Protein AF-A0A8J4SVT0-F1 (afdb_monomer)

Structure (mmCIF, N/CA/C/O backbone):
data_AF-A0A8J4SVT0-F1
#
_entry.id   AF-A0A8J4SVT0-F1
#
loop_
_atom_site.group_PDB
_atom_site.id
_atom_site.type_symbol
_atom_site.label_atom_id
_atom_site.label_alt_id
_atom_site.label_comp_id
_atom_site.label_asym_id
_atom_site.label_entity_id
_atom_site.label_seq_id
_atom_site.pdbx_PDB_ins_code
_atom_site.Cartn_x
_atom_site.Cartn_y
_atom_site.Cartn_z
_atom_site.occupancy
_atom_site.B_iso_or_equiv
_atom_site.auth_seq_id
_atom_site.auth_comp_id
_atom_site.auth_asym_id
_atom_site.auth_atom_id
_atom_site.pdbx_PDB_model_num
ATOM 1 N N . MET A 1 1 ? 13.385 -14.991 -10.801 1.00 59.22 1 MET A N 1
ATOM 2 C CA . MET A 1 1 ? 12.510 -13.854 -10.427 1.00 59.22 1 MET A CA 1
ATOM 3 C C . MET A 1 1 ? 11.024 -14.217 -10.449 1.00 59.22 1 MET A C 1
ATOM 5 O O . MET A 1 1 ? 10.394 -14.072 -9.413 1.00 59.22 1 MET A O 1
ATOM 9 N N . LEU A 1 2 ? 10.456 -14.753 -11.539 1.00 61.47 2 LEU A N 1
ATOM 10 C CA . LEU A 1 2 ? 9.058 -15.239 -11.518 1.00 61.47 2 LEU A CA 1
ATOM 11 C C . LEU A 1 2 ? 8.852 -16.422 -10.547 1.00 61.47 2 LEU A C 1
ATOM 13 O O . LEU A 1 2 ? 7.887 -16.449 -9.795 1.00 61.47 2 LEU A O 1
ATOM 17 N N . GLU A 1 3 ? 9.805 -17.357 -10.467 1.00 57.09 3 GLU A N 1
ATOM 18 C CA . GLU A 1 3 ? 9.735 -18.481 -9.509 1.00 57.09 3 GLU A CA 1
ATOM 19 C C . GLU A 1 3 ? 9.802 -18.037 -8.041 1.00 57.09 3 GLU A C 1
ATOM 21 O O . GLU A 1 3 ? 9.147 -18.618 -7.182 1.00 57.09 3 GLU A O 1
ATOM 26 N N . SER A 1 4 ? 10.548 -16.969 -7.741 1.00 60.03 4 SER A N 1
ATOM 27 C CA . SER A 1 4 ? 10.646 -16.449 -6.373 1.00 60.03 4 SER A CA 1
ATOM 28 C C . SER A 1 4 ? 9.361 -15.775 -5.896 1.00 60.03 4 SER A C 1
ATOM 30 O O . SER A 1 4 ? 9.144 -15.703 -4.694 1.00 60.03 4 SER A O 1
ATOM 32 N N . ILE A 1 5 ? 8.519 -15.295 -6.816 1.00 59.00 5 ILE A N 1
ATOM 33 C CA . ILE A 1 5 ? 7.208 -14.725 -6.486 1.00 59.00 5 ILE A CA 1
ATOM 34 C C . ILE A 1 5 ? 6.264 -15.830 -6.015 1.00 59.00 5 ILE A C 1
ATOM 36 O O . ILE A 1 5 ? 5.630 -15.684 -4.980 1.00 59.00 5 ILE A O 1
ATOM 40 N N . VAL A 1 6 ? 6.220 -16.957 -6.732 1.00 60.50 6 VAL A N 1
ATOM 41 C CA . VAL A 1 6 ? 5.372 -18.107 -6.373 1.00 60.50 6 VAL A CA 1
ATOM 42 C C . VAL A 1 6 ? 5.806 -18.728 -5.040 1.00 60.50 6 VAL A C 1
ATOM 44 O O . VAL A 1 6 ? 4.965 -19.138 -4.243 1.00 60.50 6 VAL A O 1
ATOM 47 N N . ASN A 1 7 ? 7.114 -18.755 -4.768 1.00 64.56 7 ASN A N 1
ATOM 48 C CA . ASN A 1 7 ? 7.652 -19.276 -3.509 1.00 64.56 7 ASN A CA 1
ATOM 49 C C . ASN A 1 7 ? 7.377 -18.359 -2.304 1.00 64.56 7 ASN A C 1
ATOM 51 O O . ASN A 1 7 ? 7.359 -18.826 -1.166 1.00 64.56 7 ASN A O 1
ATOM 55 N N . ASP A 1 8 ? 7.134 -17.071 -2.540 1.00 79.81 8 ASP A N 1
ATOM 56 C CA . ASP A 1 8 ? 6.692 -16.124 -1.522 1.00 79.81 8 ASP A CA 1
ATOM 57 C C . ASP A 1 8 ? 5.158 -16.051 -1.538 1.00 79.81 8 ASP A C 1
ATOM 59 O O . ASP A 1 8 ? 4.554 -15.227 -2.225 1.00 79.81 8 ASP A O 1
ATOM 63 N N . LYS A 1 9 ? 4.510 -16.930 -0.758 1.00 79.62 9 LYS A N 1
ATOM 64 C CA . LYS A 1 9 ? 3.038 -17.010 -0.672 1.00 79.62 9 LYS A CA 1
ATOM 65 C C . LYS A 1 9 ? 2.385 -15.650 -0.375 1.00 79.62 9 LYS A C 1
ATOM 67 O O . LYS A 1 9 ? 1.269 -15.408 -0.834 1.00 79.62 9 LYS A O 1
ATOM 72 N N . MET A 1 10 ? 3.057 -14.767 0.374 1.00 79.25 10 MET A N 1
ATOM 73 C CA . MET A 1 10 ? 2.535 -13.431 0.685 1.00 79.25 10 MET A CA 1
ATOM 74 C C . MET A 1 10 ? 2.528 -12.553 -0.561 1.00 79.25 10 MET A C 1
ATOM 76 O O . MET A 1 10 ? 1.508 -11.941 -0.887 1.00 79.25 10 MET A O 1
ATOM 80 N N . ARG A 1 11 ? 3.655 -12.517 -1.277 1.00 79.94 11 ARG A N 1
ATOM 81 C CA . ARG A 1 11 ? 3.787 -11.754 -2.517 1.00 79.94 11 ARG A CA 1
ATOM 82 C C . ARG A 1 11 ? 2.861 -12.284 -3.608 1.00 79.94 11 ARG A C 1
ATOM 84 O O . ARG A 1 11 ? 2.162 -11.495 -4.235 1.00 79.94 11 ARG A O 1
ATOM 91 N N . TYR A 1 12 ? 2.775 -13.602 -3.762 1.00 84.00 12 TYR A N 1
ATOM 92 C CA . TYR A 1 12 ? 1.835 -14.233 -4.682 1.00 84.00 12 TYR A CA 1
ATOM 93 C C . TYR A 1 12 ? 0.379 -13.849 -4.376 1.00 84.00 12 TYR A C 1
ATOM 95 O O . TYR A 1 12 ? -0.366 -13.469 -5.276 1.00 84.00 12 TYR A O 1
ATOM 103 N N . ALA A 1 13 ? -0.036 -13.896 -3.103 1.00 85.19 13 ALA A N 1
ATOM 104 C CA . ALA A 1 13 ? -1.393 -13.509 -2.719 1.00 85.19 13 ALA A CA 1
ATOM 105 C C . ALA A 1 13 ? -1.692 -12.032 -3.014 1.00 85.19 13 ALA A C 1
ATOM 107 O O . ALA A 1 13 ? -2.790 -11.703 -3.461 1.00 85.19 13 ALA A O 1
ATOM 108 N N . ALA A 1 14 ? -0.719 -11.149 -2.783 1.00 84.06 14 ALA A N 1
ATOM 109 C CA . ALA A 1 14 ? -0.839 -9.733 -3.103 1.00 84.06 14 ALA A CA 1
ATOM 110 C C . ALA A 1 14 ? -1.035 -9.498 -4.606 1.00 84.06 14 ALA A C 1
ATOM 112 O O . ALA A 1 14 ? -1.956 -8.784 -4.996 1.00 84.06 14 ALA A O 1
ATOM 113 N N . GLU A 1 15 ? -0.202 -10.122 -5.439 1.00 85.69 15 GLU A N 1
ATOM 114 C CA . GLU A 1 15 ? -0.259 -9.985 -6.897 1.00 85.69 15 GLU A CA 1
ATOM 115 C C . GLU A 1 15 ? -1.575 -10.543 -7.457 1.00 85.69 15 GLU A C 1
ATOM 117 O O . GLU A 1 15 ? -2.294 -9.830 -8.157 1.00 85.69 15 GLU A O 1
ATOM 122 N N . ARG A 1 16 ? -1.990 -11.743 -7.029 1.00 87.94 16 ARG A N 1
ATOM 123 C CA . ARG A 1 16 ? -3.288 -12.326 -7.413 1.00 87.94 16 ARG A CA 1
ATOM 124 C C . ARG A 1 16 ? -4.476 -11.470 -6.974 1.00 87.94 16 ARG A C 1
ATOM 126 O O . ARG A 1 16 ? -5.462 -11.374 -7.698 1.00 87.94 16 ARG A O 1
ATOM 133 N N . SER A 1 17 ? -4.388 -10.813 -5.816 1.00 89.56 17 SER A N 1
ATOM 134 C CA . SER A 1 17 ? -5.427 -9.879 -5.375 1.00 89.56 17 SER A CA 1
ATOM 135 C C . SER A 1 17 ? -5.559 -8.675 -6.311 1.00 89.56 17 SER A C 1
ATOM 137 O O . SER A 1 17 ? -6.681 -8.238 -6.559 1.00 89.56 17 SER A O 1
ATOM 139 N N . ILE A 1 18 ? -4.444 -8.131 -6.811 1.00 89.31 18 ILE A N 1
ATOM 140 C CA . ILE A 1 18 ? -4.452 -7.031 -7.788 1.00 89.31 18 ILE A CA 1
ATOM 141 C C . ILE A 1 18 ? -4.980 -7.512 -9.140 1.00 89.31 18 ILE A C 1
ATOM 143 O O . ILE A 1 18 ? -5.798 -6.823 -9.745 1.00 89.31 18 ILE A O 1
ATOM 147 N N . GLU A 1 19 ? -4.570 -8.698 -9.590 1.00 88.69 19 GLU A N 1
ATOM 148 C CA . GLU A 1 19 ? -5.049 -9.300 -10.838 1.00 88.69 19 GLU A CA 1
ATOM 149 C C . GLU A 1 19 ? -6.573 -9.462 -10.856 1.00 88.69 19 GLU A C 1
ATOM 151 O O . GLU A 1 19 ? -7.223 -9.069 -11.825 1.00 88.69 19 GLU A O 1
ATOM 156 N N . GLU A 1 20 ? -7.155 -9.989 -9.775 1.00 90.06 20 GLU A N 1
ATOM 157 C CA . GLU A 1 20 ? -8.607 -10.171 -9.660 1.00 90.06 20 GLU A CA 1
ATOM 158 C C . GLU A 1 20 ? -9.357 -8.835 -9.576 1.00 90.06 20 GLU A C 1
ATOM 160 O O . GLU A 1 20 ? -10.364 -8.642 -10.264 1.00 90.06 20 GLU A O 1
ATOM 165 N N . MET A 1 21 ? -8.847 -7.892 -8.778 1.00 89.69 21 MET A N 1
ATOM 166 C CA . MET A 1 21 ? -9.440 -6.561 -8.615 1.00 89.69 21 MET A CA 1
ATOM 167 C C . MET A 1 21 ? -9.405 -5.754 -9.924 1.00 89.69 21 MET A C 1
ATOM 169 O O . MET A 1 21 ? -10.378 -5.097 -10.283 1.00 89.69 21 MET A O 1
ATOM 173 N N . CYS A 1 22 ? -8.308 -5.835 -10.680 1.00 89.94 22 CYS A N 1
ATOM 174 C CA . CYS A 1 22 ? -8.100 -5.077 -11.915 1.00 89.94 22 CYS A CA 1
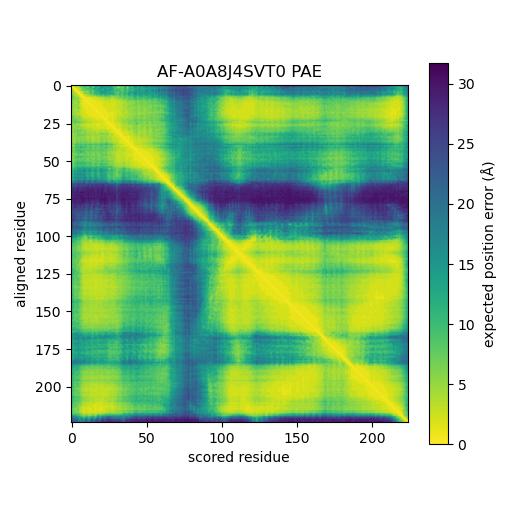ATOM 175 C C . CYS A 1 22 ? -8.370 -5.897 -13.185 1.00 89.94 22 CYS A C 1
ATOM 177 O O . CYS A 1 22 ? -7.959 -5.488 -14.270 1.00 89.94 22 CYS A O 1
ATOM 179 N N . LYS A 1 23 ? -9.073 -7.034 -13.098 1.00 90.88 23 LYS A N 1
ATOM 180 C CA . LYS A 1 23 ? -9.221 -8.020 -14.192 1.00 90.88 23 LYS A CA 1
ATOM 181 C C . LYS A 1 23 ? -9.699 -7.467 -15.541 1.00 90.88 23 LYS A C 1
ATOM 183 O O . LYS A 1 23 ? -9.406 -8.050 -16.582 1.00 90.88 23 LYS A O 1
ATOM 188 N N . ASN A 1 24 ? -10.411 -6.341 -15.539 1.00 89.88 24 ASN A N 1
ATOM 189 C CA . ASN A 1 24 ? -10.937 -5.693 -16.745 1.00 89.88 24 ASN A CA 1
ATOM 190 C C . ASN A 1 24 ? -10.041 -4.562 -17.279 1.00 89.88 24 ASN A C 1
ATOM 192 O O . ASN A 1 24 ? -10.398 -3.900 -18.248 1.00 89.88 24 ASN A O 1
ATOM 196 N N . GLU A 1 25 ? -8.881 -4.335 -16.670 1.00 91.00 25 GLU A N 1
ATOM 197 C CA . GLU A 1 25 ? -7.984 -3.223 -16.974 1.00 91.00 25 GLU A CA 1
ATOM 198 C C . GLU A 1 25 ? -6.556 -3.728 -17.232 1.00 91.00 25 GLU A C 1
ATOM 200 O O . GLU A 1 25 ? -6.200 -4.810 -16.757 1.00 91.00 25 GLU A O 1
ATOM 205 N N . PRO A 1 26 ? -5.709 -2.972 -17.956 1.00 87.88 26 PRO A N 1
ATOM 206 C CA . PRO A 1 26 ? -4.307 -3.342 -18.165 1.00 87.88 26 PRO A CA 1
ATOM 207 C C . PRO A 1 26 ? -3.504 -3.480 -16.866 1.00 87.88 26 PRO A C 1
ATOM 209 O O . PRO A 1 26 ? -2.587 -4.288 -16.808 1.00 87.88 26 PRO A O 1
ATOM 212 N N . TYR A 1 27 ? -3.887 -2.755 -15.807 1.00 87.50 27 TYR A N 1
ATOM 213 C CA . TYR A 1 27 ? -3.207 -2.773 -14.504 1.00 87.50 27 TYR A CA 1
ATOM 214 C C . TYR A 1 27 ? -3.203 -4.162 -13.831 1.00 87.50 27 TYR A C 1
ATOM 216 O O . TYR A 1 27 ? -2.435 -4.388 -12.904 1.00 87.50 27 TYR A O 1
ATOM 224 N N . ARG A 1 28 ? -4.020 -5.123 -14.297 1.00 85.69 28 ARG A N 1
ATOM 225 C CA . ARG A 1 28 ? -3.918 -6.523 -13.847 1.00 85.69 28 ARG A 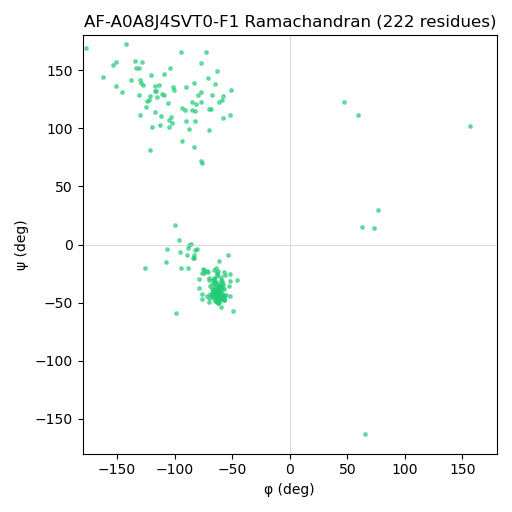CA 1
ATOM 226 C C . ARG A 1 28 ? -2.590 -7.181 -14.213 1.00 85.69 28 ARG A C 1
ATOM 228 O O . ARG A 1 28 ? -2.233 -8.176 -13.607 1.00 85.69 28 ARG A O 1
ATOM 235 N N . LEU A 1 29 ? -1.910 -6.704 -15.253 1.00 85.06 29 LEU A N 1
ATOM 236 C CA . LEU A 1 29 ? -0.725 -7.368 -15.777 1.00 85.06 29 LEU A CA 1
ATOM 237 C C . LEU A 1 29 ? 0.468 -7.077 -14.871 1.00 85.06 29 LEU A C 1
ATOM 239 O O . LEU A 1 29 ? 0.838 -5.921 -14.663 1.00 85.06 29 LEU A O 1
ATOM 243 N N . HIS A 1 30 ? 1.098 -8.134 -14.362 1.00 83.31 30 HIS A N 1
ATOM 244 C CA . HIS A 1 30 ? 2.359 -7.990 -13.651 1.00 83.31 30 HIS A CA 1
ATOM 245 C C . HIS A 1 30 ? 3.448 -7.492 -14.628 1.00 83.31 30 HIS A C 1
ATOM 247 O O . HIS A 1 30 ? 3.532 -8.013 -15.743 1.00 83.31 30 HIS A O 1
ATOM 253 N N . PRO A 1 31 ? 4.332 -6.550 -14.239 1.00 80.75 31 PRO A N 1
ATOM 254 C CA . PRO A 1 31 ? 5.363 -6.006 -15.135 1.00 80.75 31 PRO A CA 1
ATOM 255 C C . PRO A 1 31 ? 6.316 -7.048 -15.739 1.00 80.75 31 PRO A C 1
ATOM 257 O O . PRO A 1 31 ? 6.906 -6.816 -16.786 1.00 80.75 31 PRO A O 1
ATOM 260 N N . LEU A 1 32 ? 6.475 -8.201 -15.082 1.00 82.25 32 LEU A N 1
ATOM 261 C CA . LEU A 1 32 ? 7.287 -9.321 -15.584 1.00 82.25 32 LEU A CA 1
ATOM 262 C C . LEU A 1 32 ? 6.529 -10.270 -16.533 1.00 82.25 32 LEU A C 1
ATOM 264 O O . LEU A 1 32 ? 7.110 -11.263 -16.968 1.00 82.25 32 LEU A O 1
ATOM 268 N N . GLY A 1 33 ? 5.254 -10.005 -16.822 1.00 82.12 33 GLY A N 1
ATOM 269 C CA . GLY A 1 33 ? 4.395 -10.890 -17.608 1.00 82.12 33 GLY A CA 1
ATOM 270 C C . GLY A 1 33 ? 4.116 -12.231 -16.923 1.00 82.12 33 GLY A C 1
ATOM 271 O O . GLY A 1 33 ? 4.323 -12.394 -15.717 1.00 82.12 33 GLY A O 1
ATOM 272 N N . GLU A 1 34 ? 3.643 -13.205 -17.702 1.00 80.75 34 GLU A N 1
ATOM 273 C CA . GLU A 1 34 ? 3.346 -14.551 -17.216 1.00 80.75 34 GLU A CA 1
ATOM 274 C C . GLU A 1 34 ? 4.348 -15.590 -17.733 1.00 80.75 34 GLU A C 1
ATOM 276 O O . GLU A 1 34 ? 4.813 -15.555 -18.872 1.00 80.75 34 GLU A O 1
ATOM 281 N N . ARG A 1 35 ? 4.628 -16.611 -16.911 1.00 82.25 35 ARG A N 1
ATOM 282 C CA . ARG A 1 35 ? 5.546 -17.700 -17.289 1.00 82.25 35 ARG A CA 1
ATOM 283 C C . ARG A 1 35 ? 5.096 -18.438 -18.553 1.00 82.25 35 ARG A C 1
ATOM 285 O O . ARG A 1 35 ? 5.942 -18.892 -19.316 1.00 82.25 35 ARG A O 1
ATOM 292 N N . LYS A 1 36 ? 3.784 -18.591 -18.747 1.00 84.06 36 LYS A N 1
ATOM 293 C CA . LYS A 1 36 ? 3.206 -19.334 -19.877 1.00 84.06 36 LYS A CA 1
ATOM 294 C C . LYS A 1 36 ? 3.483 -18.668 -21.230 1.00 84.06 36 LYS A C 1
ATOM 296 O O . LYS A 1 36 ? 3.468 -19.363 -22.239 1.00 84.06 36 LYS A O 1
ATOM 301 N N . ASP A 1 37 ? 3.768 -17.366 -21.228 1.00 85.88 37 ASP A N 1
ATOM 302 C CA . ASP A 1 37 ? 4.011 -16.587 -22.441 1.00 85.88 37 ASP A CA 1
ATOM 303 C C . ASP A 1 37 ? 5.493 -16.630 -22.854 1.00 85.88 37 ASP A C 1
ATOM 305 O O . ASP A 1 37 ? 5.812 -16.438 -24.024 1.00 85.88 37 ASP A O 1
ATOM 309 N N . LEU A 1 38 ? 6.405 -16.969 -21.927 1.00 86.38 38 LEU A N 1
ATOM 310 C CA . LEU A 1 38 ? 7.852 -17.028 -22.183 1.00 86.38 38 LEU A CA 1
ATOM 311 C C . LEU A 1 38 ? 8.254 -17.945 -23.351 1.00 86.38 38 LEU A C 1
ATOM 313 O O . LEU A 1 38 ? 9.096 -17.523 -24.140 1.00 86.38 38 LEU A O 1
ATOM 317 N N . PRO A 1 39 ? 7.702 -19.168 -23.513 1.00 88.88 39 PRO A N 1
ATOM 318 C CA . PRO A 1 39 ? 8.074 -20.034 -24.632 1.00 88.88 39 PRO A CA 1
ATOM 319 C C . PRO A 1 39 ? 7.710 -19.458 -26.007 1.00 88.88 39 PRO A C 1
ATOM 321 O O . PRO A 1 39 ? 8.260 -19.909 -27.006 1.00 88.88 39 PRO A O 1
ATOM 324 N N . GLY A 1 40 ? 6.770 -18.508 -26.059 1.00 85.50 40 GLY A N 1
ATOM 325 C CA . GLY A 1 40 ? 6.334 -17.843 -27.287 1.00 85.50 40 GLY A CA 1
ATOM 326 C C . GLY A 1 40 ? 7.153 -16.605 -27.653 1.00 85.50 40 GLY A C 1
ATOM 327 O O . GLY A 1 40 ? 6.885 -16.013 -28.692 1.00 85.50 40 GLY A O 1
ATOM 328 N N . ILE A 1 41 ? 8.124 -16.204 -26.825 1.00 89.44 41 ILE A N 1
ATOM 329 C CA . ILE A 1 41 ? 8.999 -15.064 -27.111 1.00 89.44 41 ILE A CA 1
ATOM 330 C C . ILE A 1 41 ? 10.122 -15.532 -28.034 1.00 89.44 41 ILE A C 1
ATOM 332 O O . ILE A 1 41 ? 10.971 -16.333 -27.636 1.00 89.44 41 ILE A O 1
ATOM 336 N N . ASP A 1 42 ? 10.147 -15.004 -29.255 1.00 93.88 42 ASP A N 1
ATOM 337 C CA . ASP A 1 42 ? 11.217 -15.245 -30.216 1.00 93.88 42 ASP A CA 1
ATOM 338 C C . ASP A 1 42 ? 12.163 -14.029 -30.333 1.00 93.88 42 ASP A C 1
ATOM 340 O O . ASP A 1 42 ? 11.758 -12.887 -30.092 1.00 93.88 42 ASP A O 1
ATOM 344 N N . PRO A 1 43 ? 13.448 -14.241 -30.680 1.00 93.88 43 PRO A N 1
ATOM 345 C CA . PRO A 1 43 ? 14.415 -13.147 -30.768 1.00 93.88 43 PRO A CA 1
ATOM 346 C C . PRO A 1 43 ? 14.050 -12.061 -31.787 1.00 93.88 43 PRO A C 1
ATOM 348 O O . PRO A 1 43 ? 14.413 -10.899 -31.597 1.00 93.88 43 PRO A O 1
ATOM 351 N N . GLU A 1 44 ? 13.357 -12.417 -32.868 1.00 93.88 44 GLU A N 1
ATOM 352 C CA . GLU A 1 44 ? 13.049 -11.510 -33.974 1.00 93.88 44 GLU A CA 1
ATOM 353 C C . GLU A 1 44 ? 11.923 -10.548 -33.575 1.00 93.88 44 GLU A C 1
ATOM 355 O O . GLU A 1 44 ? 12.073 -9.331 -33.713 1.00 93.88 44 GLU A O 1
ATOM 360 N N . THR A 1 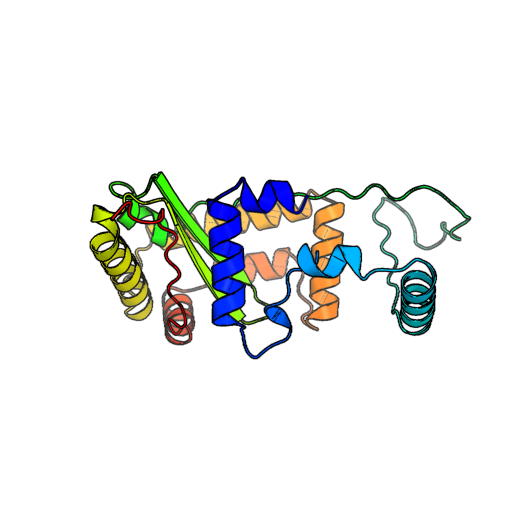45 ? 10.841 -11.059 -32.982 1.00 90.44 45 THR A N 1
ATOM 361 C CA . THR A 1 45 ? 9.724 -10.255 -32.467 1.00 90.44 45 THR A CA 1
ATOM 362 C C . THR A 1 45 ? 10.114 -9.446 -31.240 1.00 90.44 45 THR A C 1
ATOM 364 O O . THR A 1 45 ? 9.689 -8.294 -31.121 1.00 90.44 45 THR A O 1
ATOM 367 N N . LEU A 1 46 ? 10.971 -9.981 -30.363 1.00 92.62 46 LEU A N 1
ATOM 368 C CA . LEU A 1 46 ? 11.513 -9.225 -29.233 1.00 92.62 46 LEU A CA 1
ATOM 369 C C . LEU A 1 46 ? 12.345 -8.034 -29.724 1.00 92.62 46 LEU A C 1
ATOM 371 O O . LEU A 1 46 ? 12.175 -6.917 -29.235 1.00 92.62 46 LEU A O 1
ATOM 375 N N . THR A 1 47 ? 13.202 -8.254 -30.725 1.00 93.81 47 THR A N 1
ATOM 376 C CA . THR A 1 47 ? 14.021 -7.186 -31.316 1.00 93.81 47 THR A CA 1
ATOM 377 C C . THR A 1 47 ? 13.150 -6.141 -32.007 1.00 93.81 47 THR A C 1
ATOM 379 O O . THR A 1 47 ? 13.377 -4.946 -31.830 1.00 93.81 47 THR A O 1
ATOM 382 N N . ALA A 1 48 ? 12.134 -6.569 -32.760 1.00 92.44 48 ALA A N 1
ATOM 383 C CA . ALA A 1 48 ? 11.195 -5.658 -33.407 1.00 92.44 48 ALA A CA 1
ATOM 384 C C . ALA A 1 48 ? 10.436 -4.798 -32.380 1.00 92.44 48 ALA A C 1
ATOM 386 O O . ALA A 1 48 ? 10.398 -3.577 -32.519 1.00 92.44 48 ALA A O 1
ATOM 387 N N . SER A 1 49 ? 9.923 -5.419 -31.312 1.00 90.19 49 SER A N 1
ATOM 388 C CA . SER A 1 49 ? 9.209 -4.727 -30.229 1.00 90.19 49 SER A CA 1
ATOM 389 C C . SER A 1 49 ? 10.104 -3.714 -29.511 1.00 90.19 49 SER A C 1
ATOM 391 O O . SER A 1 49 ? 9.682 -2.598 -29.221 1.00 90.19 49 SER A O 1
ATOM 393 N N . TYR A 1 50 ? 11.366 -4.074 -29.259 1.00 90.75 50 TYR A N 1
ATOM 394 C CA . TYR A 1 50 ? 12.351 -3.168 -28.669 1.00 90.75 50 TYR A CA 1
ATOM 395 C C . TYR A 1 50 ? 12.625 -1.944 -29.557 1.00 90.75 50 TYR A C 1
ATOM 397 O O . TYR A 1 50 ? 12.648 -0.818 -29.063 1.00 90.75 50 TYR A O 1
ATOM 405 N N . GLN A 1 51 ? 12.803 -2.146 -30.866 1.00 91.50 51 GLN A N 1
ATOM 406 C CA . GLN A 1 51 ? 13.047 -1.054 -31.817 1.00 91.50 51 GLN A CA 1
ATOM 407 C C . GLN A 1 51 ? 11.844 -0.114 -31.942 1.00 91.50 51 GLN A C 1
ATOM 409 O O . GLN A 1 51 ? 12.024 1.100 -32.009 1.00 91.50 51 GLN A O 1
ATOM 414 N N . GLU A 1 52 ? 10.625 -0.655 -31.951 1.00 92.25 52 GLU A N 1
ATOM 415 C CA . GLU A 1 52 ? 9.403 0.152 -31.939 1.00 92.25 52 GLU A CA 1
ATOM 416 C C . GLU A 1 52 ? 9.295 0.978 -30.652 1.00 92.25 52 GLU A C 1
ATOM 418 O O . GLU A 1 52 ? 9.041 2.183 -30.708 1.00 92.25 52 GLU A O 1
ATOM 423 N N . TRP A 1 53 ? 9.560 0.356 -29.500 1.00 89.69 53 TRP A N 1
ATOM 424 C CA . TRP A 1 53 ? 9.539 1.040 -28.211 1.00 89.69 53 TRP A CA 1
ATOM 425 C C . TRP A 1 53 ? 10.546 2.193 -28.159 1.00 89.69 53 TRP A C 1
ATOM 427 O O . TRP A 1 53 ? 10.171 3.299 -27.783 1.00 89.69 53 TRP A O 1
ATOM 437 N N . LEU A 1 54 ? 11.786 1.988 -28.618 1.00 87.75 54 LEU A N 1
ATOM 438 C CA . LEU A 1 54 ? 12.800 3.049 -28.670 1.00 87.75 54 LEU A CA 1
ATOM 439 C C . LEU A 1 54 ? 12.386 4.260 -29.519 1.00 87.75 54 LEU A C 1
ATOM 441 O O . LEU A 1 54 ? 12.799 5.376 -29.220 1.00 87.75 54 LEU A O 1
ATOM 445 N N . GLN A 1 55 ? 11.593 4.063 -30.575 1.00 85.69 55 GLN A N 1
ATOM 446 C CA . GLN A 1 55 ? 11.138 5.164 -31.435 1.00 85.69 55 GLN A CA 1
ATOM 447 C C . GLN A 1 55 ? 10.048 6.020 -30.783 1.00 85.69 55 GLN A C 1
ATOM 449 O O . GLN A 1 55 ? 9.874 7.177 -31.163 1.00 85.69 55 GLN A O 1
ATOM 454 N N . GLN A 1 56 ? 9.298 5.451 -29.840 1.00 84.75 56 GLN A N 1
ATOM 455 C CA . GLN A 1 56 ? 8.157 6.102 -29.192 1.00 84.75 56 GLN A CA 1
ATOM 456 C C . GLN A 1 56 ? 8.446 6.502 -27.740 1.00 84.75 56 GLN A C 1
ATOM 458 O O . GLN A 1 56 ? 7.693 7.285 -27.162 1.00 84.75 56 GLN A O 1
ATOM 463 N N . ALA A 1 57 ? 9.510 5.964 -27.142 1.00 79.19 57 ALA A N 1
ATOM 464 C CA . ALA A 1 57 ? 9.857 6.207 -25.754 1.00 79.19 57 ALA A CA 1
ATOM 465 C C . ALA A 1 57 ? 10.276 7.665 -25.531 1.00 79.19 57 ALA A C 1
ATOM 467 O O . ALA A 1 57 ? 11.175 8.191 -26.187 1.00 79.19 57 ALA A O 1
ATOM 468 N N . SER A 1 58 ? 9.655 8.305 -24.544 1.00 73.31 58 SER A N 1
ATOM 469 C CA . SER A 1 58 ? 10.210 9.496 -23.910 1.00 73.31 58 SER A CA 1
ATOM 470 C C . SER A 1 58 ? 11.322 9.069 -22.951 1.00 73.31 58 SER A C 1
ATOM 472 O O . SER A 1 58 ? 11.125 8.153 -22.150 1.00 73.31 58 SER A O 1
ATOM 474 N N . MET A 1 59 ? 12.482 9.722 -23.029 1.00 69.06 59 MET A N 1
ATOM 475 C CA . MET A 1 59 ? 13.591 9.504 -22.101 1.00 69.06 59 MET A CA 1
ATOM 476 C C . MET A 1 59 ? 13.845 10.777 -21.301 1.00 69.06 59 MET A C 1
ATOM 478 O O . MET A 1 59 ? 14.080 11.833 -21.887 1.00 69.06 59 MET A O 1
ATOM 482 N N . ASP A 1 60 ? 13.860 10.639 -19.980 1.00 64.75 60 ASP A N 1
ATOM 483 C CA . ASP A 1 60 ? 14.245 11.688 -19.042 1.00 64.75 60 ASP A CA 1
ATOM 484 C C . ASP A 1 60 ? 15.581 11.303 -18.393 1.00 64.75 60 ASP A C 1
ATOM 486 O O . ASP A 1 60 ? 15.754 10.177 -17.918 1.00 64.75 60 ASP A O 1
ATOM 490 N N . LEU A 1 61 ? 16.545 12.227 -18.400 1.00 67.06 61 LEU A N 1
ATOM 491 C CA . LEU A 1 61 ? 17.849 12.049 -17.764 1.00 67.06 61 LEU A CA 1
ATOM 492 C C . LEU A 1 61 ? 17.899 12.876 -16.481 1.00 67.06 61 LEU A C 1
ATOM 494 O O . LEU A 1 61 ? 17.777 14.099 -16.524 1.00 67.06 61 LEU A O 1
ATOM 498 N N . TYR A 1 62 ? 18.139 12.204 -15.359 1.00 61.56 62 TYR A N 1
ATOM 499 C CA . TYR A 1 62 ? 18.304 12.837 -14.056 1.00 61.56 62 TYR A CA 1
ATOM 500 C C . TYR A 1 62 ? 19.761 12.740 -13.608 1.00 61.56 62 TYR A C 1
ATOM 502 O O . TYR A 1 62 ? 20.341 11.655 -13.595 1.00 61.56 62 TYR A O 1
ATOM 510 N N . VAL A 1 63 ? 20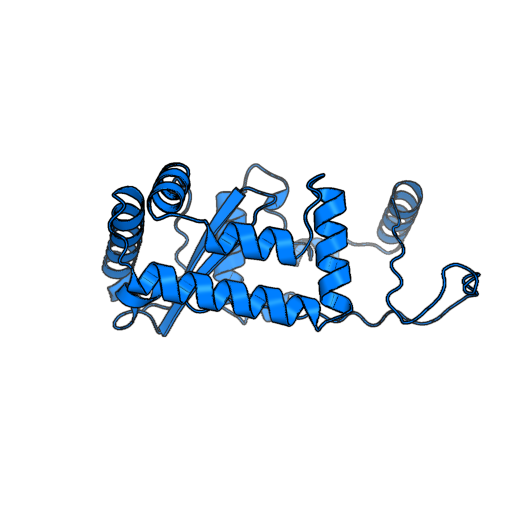.336 13.877 -13.217 1.00 63.78 63 VAL A N 1
ATOM 511 C CA . VAL A 1 63 ? 21.678 13.975 -12.634 1.00 63.78 63 VAL A CA 1
ATOM 512 C C . VAL A 1 63 ? 21.540 14.623 -11.262 1.00 63.78 63 VAL A C 1
ATOM 514 O O . VAL A 1 63 ? 20.974 15.708 -11.147 1.00 63.78 63 VAL A O 1
ATOM 517 N N . VAL A 1 64 ? 22.039 13.954 -10.221 1.00 59.81 64 VAL A N 1
ATOM 518 C CA . VAL A 1 64 ? 22.080 14.494 -8.857 1.00 59.81 64 VAL A CA 1
ATOM 519 C C . VAL A 1 64 ? 23.511 14.446 -8.354 1.00 59.81 64 VAL A C 1
ATOM 521 O O . VAL A 1 64 ? 24.112 13.380 -8.240 1.00 59.81 64 VAL A O 1
ATOM 524 N N . GLY A 1 65 ? 24.049 15.620 -8.052 1.00 58.41 65 GLY A N 1
ATOM 525 C CA . GLY A 1 65 ? 25.400 15.814 -7.557 1.00 58.41 65 GLY A CA 1
ATOM 526 C C . GLY A 1 65 ? 25.642 17.286 -7.254 1.00 58.41 65 GLY A C 1
ATOM 527 O O . GLY A 1 65 ? 24.843 18.146 -7.626 1.00 58.41 65 GLY A O 1
ATOM 528 N N . ASP A 1 66 ? 26.750 17.572 -6.579 1.00 52.94 66 ASP A N 1
ATOM 529 C CA . ASP A 1 66 ? 27.220 18.937 -6.342 1.00 52.94 66 ASP A CA 1
ATOM 530 C C . ASP A 1 66 ? 27.874 19.448 -7.639 1.00 52.94 66 ASP A C 1
ATOM 532 O O . ASP A 1 66 ? 29.094 19.462 -7.788 1.00 52.94 66 ASP A O 1
ATOM 536 N N . THR A 1 67 ? 27.045 19.721 -8.649 1.00 48.72 67 THR A N 1
ATOM 537 C CA . THR A 1 67 ? 27.473 20.101 -10.001 1.00 48.72 67 THR A CA 1
ATOM 538 C C . THR A 1 67 ? 26.759 21.370 -10.449 1.00 48.72 67 THR A C 1
ATOM 540 O O . THR A 1 67 ? 25.570 21.574 -10.189 1.00 48.72 67 THR A O 1
ATOM 543 N N . THR A 1 68 ? 27.490 22.264 -11.110 1.00 46.50 68 THR A N 1
ATOM 544 C CA . THR A 1 68 ? 26.899 23.390 -11.829 1.00 46.50 68 THR A CA 1
ATOM 545 C C . THR A 1 68 ? 26.454 22.897 -13.206 1.00 46.50 68 THR A C 1
ATOM 547 O O . THR A 1 68 ? 27.168 22.159 -13.878 1.00 46.50 68 THR A O 1
ATOM 550 N N . LEU A 1 69 ? 25.280 23.346 -13.668 1.00 49.78 69 LEU A N 1
ATOM 551 C CA . LEU A 1 69 ? 24.706 23.007 -14.987 1.00 49.78 69 LEU A CA 1
ATOM 552 C C . LEU A 1 69 ? 25.644 23.283 -16.187 1.00 49.78 69 LEU A C 1
ATOM 554 O O . LEU A 1 69 ? 25.326 22.905 -17.310 1.00 49.78 69 LEU A O 1
ATOM 558 N N . GLU A 1 70 ? 26.778 23.952 -15.967 1.00 46.34 70 GLU A N 1
ATOM 559 C CA . GLU A 1 70 ? 27.767 24.301 -16.986 1.00 46.34 70 GLU A CA 1
ATOM 560 C C . GLU A 1 70 ? 28.787 23.183 -17.295 1.00 46.34 70 GLU A C 1
ATOM 562 O O . GLU A 1 70 ? 29.471 23.297 -18.312 1.00 46.34 70 GLU A O 1
ATOM 567 N N . GLU A 1 71 ? 28.894 22.100 -16.506 1.00 44.31 71 GLU A N 1
ATOM 568 C CA . GLU A 1 71 ? 30.014 21.142 -16.648 1.00 44.31 71 GLU A CA 1
ATOM 569 C C . GLU A 1 71 ? 29.728 19.770 -17.288 1.00 44.31 71 GLU A C 1
ATOM 571 O O . GLU A 1 71 ? 30.684 19.048 -17.571 1.00 44.31 71 GLU A O 1
ATOM 576 N N . GLU A 1 72 ? 28.496 19.393 -17.644 1.00 43.47 72 GLU A N 1
ATOM 577 C CA . GLU A 1 72 ? 28.249 18.027 -18.150 1.00 43.47 72 GLU A CA 1
ATOM 578 C C . GLU A 1 72 ? 27.641 17.962 -19.557 1.00 43.47 72 GLU A C 1
ATOM 580 O O . GLU A 1 72 ? 26.460 17.694 -19.773 1.00 43.47 72 GLU A O 1
ATOM 585 N N . ALA A 1 73 ? 28.512 18.101 -20.561 1.00 37.66 73 ALA A N 1
ATOM 586 C CA . ALA A 1 73 ? 28.304 17.456 -21.853 1.00 37.66 73 ALA A CA 1
ATOM 587 C C . ALA A 1 73 ? 28.490 15.936 -21.675 1.00 37.66 73 ALA A C 1
ATOM 589 O O . ALA A 1 73 ? 29.617 15.438 -21.644 1.00 37.66 73 ALA A O 1
ATOM 590 N N . VAL A 1 74 ? 27.381 15.206 -21.533 1.00 44.50 74 VAL A N 1
ATOM 591 C CA . VAL A 1 74 ? 27.341 13.744 -21.365 1.00 44.50 74 VAL A CA 1
ATOM 592 C C . VAL A 1 74 ? 28.145 13.056 -22.473 1.00 44.50 74 VAL A C 1
ATOM 594 O O . VAL A 1 74 ? 27.767 13.061 -23.647 1.00 44.50 74 VAL A O 1
ATOM 597 N N . ARG A 1 75 ? 29.271 12.442 -22.096 1.00 36.41 75 ARG A N 1
ATOM 598 C CA . ARG A 1 75 ? 30.115 11.629 -22.974 1.00 36.41 75 ARG A CA 1
ATOM 599 C C . ARG A 1 75 ? 30.043 10.167 -22.526 1.00 36.41 75 ARG A C 1
ATOM 601 O O . ARG A 1 75 ? 30.686 9.808 -21.553 1.00 36.41 75 ARG A O 1
ATOM 608 N N . GLY A 1 76 ? 29.268 9.383 -23.279 1.00 40.50 76 GLY A N 1
ATOM 609 C CA . GLY A 1 76 ? 29.433 7.954 -23.598 1.00 40.50 76 GLY A CA 1
ATOM 610 C C . GLY A 1 76 ? 29.748 6.929 -22.495 1.00 40.50 76 GLY A C 1
ATOM 611 O O . GLY A 1 76 ? 30.817 6.958 -21.898 1.00 40.50 76 GLY A O 1
ATOM 612 N N . ASP A 1 77 ? 28.855 5.935 -22.420 1.00 43.41 77 ASP A N 1
ATOM 613 C CA . ASP A 1 77 ? 28.998 4.558 -21.919 1.00 43.41 77 ASP A CA 1
ATOM 614 C C . ASP A 1 77 ? 29.424 4.328 -20.461 1.00 43.41 77 ASP A C 1
ATOM 616 O O . ASP A 1 77 ? 30.593 4.467 -20.100 1.00 43.41 77 ASP A O 1
ATOM 620 N N . LYS A 1 78 ? 28.481 3.800 -19.662 1.00 37.78 78 LYS A N 1
ATOM 621 C CA . LYS A 1 78 ? 28.735 2.811 -18.599 1.00 37.78 78 LYS A CA 1
ATOM 622 C C . LYS A 1 78 ? 27.454 2.084 -18.175 1.00 37.78 78 LYS A C 1
ATOM 624 O O . LYS A 1 78 ? 26.372 2.661 -18.187 1.00 37.78 78 LYS A O 1
ATOM 629 N N . GLU A 1 79 ? 27.618 0.802 -17.849 1.00 39.59 79 GLU A N 1
ATOM 630 C CA . GLU A 1 79 ? 26.580 -0.150 -17.438 1.00 39.59 79 GLU A CA 1
ATOM 631 C C . GLU A 1 79 ? 25.697 0.391 -16.304 1.00 39.59 79 GLU A C 1
ATOM 633 O O . GLU A 1 79 ? 26.191 0.917 -15.307 1.00 39.59 79 GLU A O 1
ATOM 638 N N . VAL A 1 80 ? 24.380 0.242 -16.468 1.00 34.47 80 VAL A N 1
ATOM 639 C CA . VAL A 1 80 ? 23.364 0.715 -15.523 1.00 34.47 80 VAL A CA 1
ATOM 640 C C . VAL A 1 80 ? 23.162 -0.331 -14.430 1.00 34.47 80 VAL A C 1
ATOM 642 O O . VAL A 1 80 ? 22.680 -1.434 -14.693 1.00 34.47 80 VAL A O 1
ATOM 645 N N . GLU A 1 81 ? 23.494 0.017 -13.191 1.00 30.70 81 GLU A N 1
ATOM 646 C CA . GLU A 1 81 ? 23.172 -0.798 -12.022 1.00 30.70 81 GLU A CA 1
ATOM 647 C C . GLU A 1 81 ? 21.716 -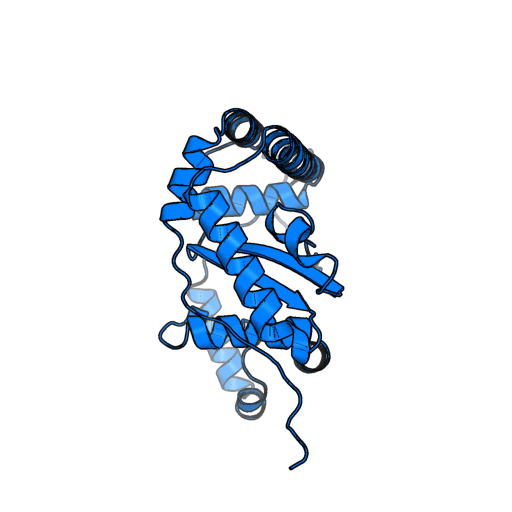0.534 -11.599 1.00 30.70 81 GLU A C 1
ATOM 649 O O . GLU A 1 81 ? 21.322 0.597 -11.320 1.00 30.70 81 GLU A O 1
ATOM 654 N N . THR A 1 82 ? 20.882 -1.579 -11.590 1.00 25.17 82 THR A N 1
ATOM 655 C CA . THR A 1 82 ? 19.482 -1.492 -11.148 1.00 25.17 82 THR A CA 1
ATOM 656 C C . THR A 1 82 ? 19.402 -1.770 -9.652 1.00 25.17 82 THR A C 1
ATOM 658 O O . THR A 1 82 ? 19.499 -2.921 -9.225 1.00 25.17 82 THR A O 1
ATOM 661 N N . VAL A 1 83 ? 19.185 -0.729 -8.850 1.00 25.94 83 VAL A N 1
ATOM 662 C CA . VAL A 1 83 ? 18.923 -0.863 -7.412 1.00 25.94 83 VAL A CA 1
ATOM 663 C C . VAL A 1 83 ? 17.415 -0.980 -7.183 1.00 25.94 83 VAL A C 1
ATOM 665 O O . VAL A 1 83 ? 16.653 -0.066 -7.484 1.00 25.94 83 VAL A O 1
ATOM 668 N N . VAL A 1 84 ? 16.970 -2.130 -6.666 1.00 25.08 84 VAL A N 1
ATOM 669 C CA . VAL A 1 84 ? 15.576 -2.372 -6.259 1.00 25.08 84 VAL A CA 1
ATOM 670 C C . VAL A 1 84 ? 15.502 -2.335 -4.739 1.00 25.08 84 VAL A C 1
ATOM 672 O O . VAL A 1 84 ? 15.806 -3.332 -4.081 1.00 25.08 84 VAL A O 1
ATOM 675 N N . GLU A 1 85 ? 15.046 -1.221 -4.172 1.00 26.20 85 GLU A N 1
ATOM 676 C CA . GLU A 1 85 ? 14.670 -1.171 -2.759 1.00 26.20 85 GLU A CA 1
ATOM 677 C C . GLU A 1 85 ? 13.194 -1.518 -2.552 1.00 26.20 85 GLU A C 1
ATOM 679 O O . GLU A 1 85 ? 12.295 -1.082 -3.272 1.00 26.20 85 GLU A O 1
ATOM 684 N N . ARG A 1 86 ? 12.939 -2.353 -1.540 1.00 23.91 86 ARG A N 1
ATOM 685 C CA . ARG A 1 86 ? 11.593 -2.727 -1.102 1.00 23.91 86 ARG A CA 1
ATOM 686 C C . ARG A 1 86 ? 11.251 -1.939 0.155 1.00 23.91 86 ARG A C 1
ATOM 688 O O . ARG A 1 86 ? 11.681 -2.303 1.246 1.00 23.91 86 ARG A O 1
ATOM 695 N N . LEU A 1 87 ? 10.408 -0.919 0.015 1.00 27.89 87 LEU A N 1
ATOM 696 C CA . LEU A 1 87 ? 9.867 -0.192 1.160 1.00 27.89 87 LEU A CA 1
ATOM 697 C C . LEU A 1 87 ? 8.896 -1.092 1.951 1.00 27.89 87 LEU A C 1
ATOM 699 O O . LEU A 1 87 ? 7.842 -1.509 1.445 1.00 27.89 87 LEU A O 1
ATOM 703 N N . ASN A 1 88 ? 9.236 -1.398 3.203 1.00 29.12 88 ASN A N 1
ATOM 704 C CA . ASN A 1 88 ? 8.358 -2.086 4.152 1.00 29.12 88 ASN A CA 1
ATOM 705 C C . ASN A 1 88 ? 7.498 -1.062 4.902 1.00 29.12 88 ASN A C 1
ATOM 707 O O . ASN A 1 88 ? 7.935 -0.453 5.872 1.00 29.12 88 ASN A O 1
ATOM 711 N N . VAL A 1 89 ? 6.247 -0.895 4.466 1.00 35.19 89 VAL A N 1
ATOM 712 C CA . VAL A 1 89 ? 5.269 -0.011 5.117 1.00 35.19 89 VAL A CA 1
ATOM 713 C C . VAL A 1 89 ? 4.624 -0.764 6.281 1.00 35.19 89 VAL A C 1
ATOM 715 O O . VAL A 1 89 ? 3.569 -1.376 6.134 1.00 35.19 89 VAL A O 1
ATOM 718 N N . ASN A 1 90 ? 5.277 -0.763 7.441 1.00 39.41 90 ASN A N 1
ATOM 719 C CA . ASN A 1 90 ? 4.713 -1.313 8.671 1.00 39.41 90 ASN A CA 1
ATOM 720 C C . ASN A 1 90 ? 4.614 -0.208 9.721 1.00 39.41 90 ASN A C 1
ATOM 722 O O . ASN A 1 90 ? 5.616 0.093 10.358 1.00 39.41 90 ASN A O 1
ATOM 726 N N . GLN A 1 91 ? 3.402 0.337 9.904 1.00 46.84 91 GLN A N 1
ATOM 727 C CA . GLN A 1 91 ? 2.746 0.655 11.190 1.00 46.84 91 GLN A CA 1
ATOM 728 C C . GLN A 1 91 ? 1.673 1.747 11.011 1.00 46.84 91 GLN A C 1
ATOM 730 O O . GLN A 1 91 ? 1.957 2.933 10.932 1.00 46.84 91 GLN A O 1
ATOM 735 N N . GLY A 1 92 ? 0.404 1.338 10.980 1.00 49.91 92 GLY A N 1
ATOM 736 C CA . GLY A 1 92 ? -0.754 2.235 11.042 1.00 49.91 92 GLY A CA 1
ATOM 737 C C . GLY A 1 92 ? -1.878 1.622 11.880 1.00 49.91 92 GLY A C 1
ATOM 738 O O . GLY A 1 92 ? -1.804 0.451 12.253 1.00 49.91 92 GLY A O 1
ATOM 739 N N . LYS A 1 93 ? -2.937 2.394 12.159 1.00 48.16 93 LYS A N 1
ATOM 740 C CA . LYS A 1 93 ? -4.117 2.020 12.975 1.00 48.16 93 LYS A CA 1
ATOM 741 C C . LYS A 1 93 ? -4.724 0.638 12.662 1.00 48.16 93 LYS A C 1
ATOM 743 O O . LYS A 1 93 ? -5.239 -0.041 13.551 1.00 48.16 93 LYS A O 1
ATOM 748 N N . LEU A 1 94 ? -4.618 0.187 11.412 1.00 49.34 94 LEU A N 1
ATOM 749 C CA . LEU A 1 94 ? -5.069 -1.135 10.966 1.00 49.34 94 LEU A CA 1
ATOM 750 C C . LEU A 1 94 ? -4.308 -2.298 11.639 1.00 49.34 94 LEU A C 1
ATOM 752 O O . LEU A 1 94 ? -4.879 -3.372 11.815 1.00 49.34 94 LEU A O 1
ATOM 756 N N . ASN A 1 95 ? -3.069 -2.081 12.096 1.00 51.84 95 ASN A N 1
ATOM 757 C CA . ASN A 1 95 ? -2.238 -3.120 12.711 1.00 51.84 95 ASN A CA 1
ATOM 758 C C . ASN A 1 95 ? -2.608 -3.412 14.170 1.00 51.84 95 ASN A C 1
ATOM 760 O O . ASN A 1 95 ? -2.436 -4.546 14.606 1.00 51.84 95 ASN A O 1
ATOM 764 N N . MET A 1 96 ? -3.126 -2.436 14.927 1.00 53.59 96 MET A N 1
ATOM 765 C CA . MET A 1 96 ? -3.380 -2.603 16.369 1.00 53.59 96 MET A CA 1
ATOM 766 C C . MET A 1 96 ? -4.501 -3.608 16.677 1.00 53.59 96 MET A C 1
ATOM 768 O O . MET A 1 96 ? -4.405 -4.346 17.653 1.00 53.59 96 MET A O 1
ATOM 772 N N . GLY A 1 97 ? -5.535 -3.695 15.834 1.00 56.16 97 GLY A N 1
ATOM 773 C CA . GLY A 1 97 ? -6.657 -4.618 16.052 1.00 56.16 97 GLY A CA 1
ATOM 774 C C . GLY A 1 97 ? -6.344 -6.084 15.724 1.00 56.16 97 GLY A C 1
ATOM 775 O O . GLY A 1 97 ? -6.976 -6.989 16.268 1.00 56.16 97 GLY A O 1
ATOM 776 N N . LEU A 1 98 ? -5.364 -6.334 14.848 1.00 55.97 98 LEU A N 1
ATOM 777 C CA . LEU A 1 98 ? -5.046 -7.671 14.331 1.00 55.97 98 LEU A CA 1
ATOM 778 C C . LEU A 1 98 ? -3.918 -8.388 15.092 1.00 55.97 98 LEU A C 1
ATOM 780 O O . LEU A 1 98 ? -3.705 -9.571 14.842 1.00 55.97 98 LEU A O 1
ATOM 784 N N . GLN A 1 99 ? -3.231 -7.732 16.038 1.00 59.47 99 GLN A N 1
ATOM 785 C CA . GLN A 1 99 ? -1.996 -8.252 16.661 1.00 59.47 99 GLN A CA 1
ATOM 786 C C . GLN A 1 99 ? -2.128 -9.633 17.327 1.00 59.47 99 GLN A C 1
ATOM 788 O O . GLN A 1 99 ? -1.140 -10.348 17.437 1.00 59.47 99 GLN A O 1
ATOM 793 N N . SER A 1 100 ? -3.327 -10.026 17.773 1.00 60.56 100 SER A N 1
ATOM 794 C CA . SER A 1 100 ? -3.559 -11.340 18.401 1.00 60.56 100 SER A CA 1
ATOM 795 C C . SER A 1 100 ? -3.926 -12.460 17.420 1.00 60.56 100 SER A C 1
ATOM 797 O O . SER A 1 100 ? -4.026 -13.613 17.829 1.00 60.56 100 SER A O 1
ATOM 799 N N . LEU A 1 101 ? -4.176 -12.132 16.150 1.00 62.94 101 LEU A N 1
ATOM 800 C CA . LEU A 1 101 ? -4.712 -13.061 15.143 1.00 62.94 101 LEU A CA 1
ATOM 801 C C . LEU A 1 101 ? -3.864 -13.143 13.880 1.00 62.94 101 LEU A C 1
ATOM 803 O O . LEU A 1 101 ? -4.002 -14.099 13.118 1.00 62.94 101 LEU A O 1
ATOM 807 N N . ALA A 1 102 ? -3.040 -12.127 13.646 1.00 68.25 102 ALA A N 1
ATOM 808 C CA . ALA A 1 102 ? -2.225 -12.002 12.465 1.00 68.25 102 ALA A CA 1
ATOM 809 C C . ALA A 1 102 ? -0.742 -12.034 12.819 1.00 68.25 102 ALA A C 1
ATOM 811 O O . ALA A 1 102 ? -0.288 -11.284 13.682 1.00 68.25 102 ALA A O 1
ATOM 812 N N . TYR A 1 103 ? 0.021 -12.843 12.087 1.00 73.06 103 TYR A N 1
ATOM 813 C CA . TYR A 1 103 ? 1.484 -12.832 12.138 1.00 73.06 103 TYR A CA 1
ATOM 814 C C . TYR A 1 103 ? 2.038 -11.481 11.675 1.00 73.06 103 TYR A C 1
ATOM 816 O O . TYR A 1 103 ? 3.061 -11.011 12.165 1.00 73.06 103 TYR A O 1
ATOM 824 N N . TYR A 1 104 ? 1.340 -10.853 10.729 1.00 73.94 104 TYR A N 1
ATOM 825 C CA . TYR A 1 104 ? 1.590 -9.492 10.285 1.00 73.94 104 TYR A CA 1
ATOM 826 C C . TYR A 1 104 ? 0.301 -8.877 9.737 1.00 73.94 104 TYR A C 1
ATOM 828 O O . TYR A 1 104 ? -0.588 -9.574 9.239 1.00 73.94 104 TYR A O 1
ATOM 836 N N . ALA A 1 105 ? 0.227 -7.555 9.792 1.00 76.69 105 ALA A N 1
ATOM 837 C CA . ALA A 1 105 ? -0.741 -6.764 9.058 1.00 76.69 105 ALA A CA 1
ATOM 838 C C . ALA A 1 105 ? -0.017 -5.537 8.499 1.00 76.69 105 ALA A C 1
ATOM 840 O O . ALA A 1 105 ? 0.872 -4.985 9.153 1.00 76.69 105 ALA A O 1
ATOM 841 N N . SER A 1 106 ? -0.356 -5.140 7.281 1.00 81.06 106 SER A N 1
ATOM 842 C CA . SER A 1 106 ? 0.167 -3.929 6.658 1.00 81.06 106 SER A CA 1
ATOM 843 C C . SER A 1 106 ? -0.851 -3.355 5.684 1.00 81.06 106 SER A C 1
ATOM 845 O O . SER A 1 106 ? -1.739 -4.054 5.192 1.00 81.06 106 SER A O 1
ATOM 847 N N . SER A 1 107 ? -0.731 -2.059 5.413 1.00 82.00 107 SER A N 1
ATOM 848 C CA . SER A 1 107 ? -1.556 -1.369 4.428 1.00 82.00 107 SER A CA 1
ATOM 849 C C . SER A 1 107 ? -0.683 -0.571 3.478 1.00 82.00 107 SER A C 1
ATOM 851 O O . SER A 1 107 ? 0.289 0.050 3.908 1.00 82.00 107 SER A O 1
ATOM 853 N N . ARG A 1 108 ? -1.052 -0.551 2.199 1.00 83.62 108 ARG A N 1
ATOM 854 C CA . ARG A 1 108 ? -0.371 0.222 1.156 1.00 83.62 108 ARG A CA 1
ATOM 855 C C . ARG A 1 108 ? -1.386 1.022 0.353 1.00 83.62 108 ARG A C 1
ATOM 857 O O . ARG A 1 108 ? -2.533 0.603 0.222 1.00 83.62 108 ARG A O 1
ATOM 864 N N . TYR A 1 109 ? -0.948 2.149 -0.191 1.00 83.44 109 TYR A N 1
ATOM 865 C CA . TYR A 1 109 ? -1.752 3.011 -1.049 1.00 83.44 109 TYR A CA 1
ATOM 866 C C . TYR A 1 109 ? -0.971 3.346 -2.320 1.00 83.44 109 TYR A C 1
ATOM 868 O O . TYR A 1 109 ? 0.174 3.784 -2.235 1.00 83.44 109 TYR A O 1
ATOM 876 N N . ASP A 1 110 ? -1.595 3.136 -3.476 1.00 82.69 110 ASP A N 1
ATOM 877 C CA . ASP A 1 110 ? -1.118 3.573 -4.786 1.00 82.69 110 ASP A CA 1
ATOM 878 C C . ASP A 1 110 ? -1.924 4.809 -5.205 1.00 82.69 110 ASP A C 1
ATOM 880 O O . ASP A 1 110 ? -3.124 4.730 -5.489 1.00 82.69 110 ASP A O 1
ATOM 884 N N . GLY A 1 111 ? -1.258 5.965 -5.217 1.00 73.19 111 GLY A N 1
ATOM 885 C CA . GLY A 1 111 ? -1.884 7.249 -5.524 1.00 73.19 111 GLY A CA 1
ATOM 886 C C . GLY A 1 111 ? -2.181 7.486 -7.004 1.00 73.19 111 GLY A C 1
ATOM 887 O O . GLY A 1 111 ? -3.047 8.308 -7.299 1.00 73.19 111 GLY A O 1
ATOM 888 N N . HIS A 1 112 ? -1.513 6.774 -7.914 1.00 75.31 112 HIS A N 1
ATOM 889 C CA . HIS A 1 112 ? -1.712 6.919 -9.360 1.00 75.31 112 HIS A CA 1
ATOM 890 C C . HIS A 1 112 ? -2.969 6.183 -9.813 1.00 75.31 112 HIS A C 1
ATOM 892 O O . HIS A 1 112 ? -3.722 6.689 -10.645 1.00 75.31 112 HIS A O 1
ATOM 898 N N . LYS A 1 113 ? -3.240 5.015 -9.219 1.00 81.50 113 LYS A N 1
ATOM 899 C CA . LYS A 1 113 ? -4.453 4.235 -9.501 1.00 81.50 113 LYS A CA 1
ATOM 900 C C . LYS A 1 113 ? -5.603 4.509 -8.526 1.00 81.50 113 LYS A C 1
ATOM 902 O O . LYS A 1 113 ? -6.757 4.236 -8.856 1.00 81.50 113 LYS A O 1
ATOM 907 N N . GLY A 1 114 ? -5.306 5.049 -7.343 1.00 82.38 114 GLY A N 1
ATOM 908 C CA . GLY A 1 114 ? -6.289 5.290 -6.282 1.00 82.38 114 GLY A CA 1
ATOM 909 C C . GLY A 1 114 ? -6.685 4.020 -5.523 1.00 82.38 114 GLY A C 1
ATOM 910 O O . GLY A 1 114 ? -7.811 3.910 -5.043 1.00 82.38 114 GLY A O 1
ATOM 911 N N . ILE A 1 115 ? -5.775 3.048 -5.431 1.00 86.38 115 ILE A N 1
ATOM 912 C CA . ILE A 1 115 ? -6.007 1.756 -4.775 1.00 86.38 115 ILE A CA 1
ATOM 913 C C . ILE A 1 115 ? -5.374 1.767 -3.388 1.00 86.38 115 ILE A C 1
ATOM 915 O O . ILE A 1 115 ? -4.215 2.139 -3.229 1.00 86.38 115 ILE A O 1
ATOM 919 N N . ALA A 1 116 ? -6.100 1.261 -2.392 1.00 86.62 116 ALA A N 1
ATOM 920 C CA . ALA A 1 116 ? -5.529 0.872 -1.109 1.00 86.62 116 ALA A CA 1
ATOM 921 C C . ALA A 1 116 ? -5.637 -0.644 -0.925 1.00 86.62 116 ALA A C 1
ATOM 923 O O . ALA A 1 116 ? -6.677 -1.236 -1.207 1.00 86.62 116 ALA A O 1
ATOM 924 N N . THR A 1 117 ? -4.577 -1.267 -0.419 1.00 88.00 117 THR A N 1
ATOM 925 C CA . THR A 1 117 ? -4.550 -2.695 -0.087 1.00 88.00 117 THR A CA 1
ATOM 926 C C . THR A 1 117 ? -4.250 -2.890 1.390 1.00 88.00 117 THR A C 1
ATOM 928 O O . THR A 1 117 ? -3.503 -2.118 1.993 1.00 88.00 117 THR A O 1
ATOM 931 N N . ILE A 1 118 ? -4.840 -3.932 1.972 1.00 87.81 118 ILE A N 1
ATOM 932 C CA . ILE A 1 118 ? -4.556 -4.394 3.330 1.00 87.81 118 ILE A CA 1
ATOM 933 C C . ILE A 1 118 ? -4.147 -5.854 3.216 1.00 87.81 118 ILE A C 1
ATOM 935 O O . ILE A 1 118 ? -4.884 -6.666 2.661 1.00 87.81 118 ILE A O 1
ATOM 939 N N . GLN A 1 119 ? -2.964 -6.176 3.723 1.00 86.44 119 GLN A N 1
ATOM 940 C CA . GLN A 1 119 ? -2.387 -7.511 3.670 1.00 86.44 119 GLN A CA 1
ATOM 941 C C . GLN A 1 119 ? -2.218 -8.030 5.085 1.00 86.44 119 GLN A C 1
ATOM 943 O O . GLN A 1 119 ? -1.769 -7.304 5.971 1.00 86.44 119 GLN A O 1
ATOM 948 N N . SER A 1 120 ? -2.574 -9.292 5.304 1.00 84.81 120 SER A N 1
ATOM 949 C CA . SER A 1 120 ? -2.401 -9.922 6.602 1.00 84.81 120 SER A CA 1
ATOM 950 C C . SER A 1 120 ? -2.179 -11.420 6.464 1.00 84.81 120 SER A C 1
ATOM 952 O O . SER A 1 120 ? -2.869 -12.085 5.693 1.00 84.81 120 SER A O 1
ATOM 954 N N . GLY A 1 121 ? -1.217 -11.941 7.224 1.00 84.88 121 GLY A N 1
ATOM 955 C CA . GLY A 1 121 ? -1.007 -13.375 7.385 1.00 84.88 121 GLY A CA 1
ATOM 956 C C . GLY A 1 121 ? -1.752 -13.862 8.616 1.00 84.88 121 GLY A C 1
ATOM 957 O O . GLY A 1 121 ? -1.432 -13.429 9.720 1.00 84.88 121 GLY A O 1
ATOM 958 N N . ILE A 1 122 ? -2.717 -14.760 8.431 1.00 84.44 122 ILE A N 1
ATOM 959 C CA . ILE A 1 122 ? -3.592 -15.277 9.490 1.00 84.44 122 ILE A CA 1
ATOM 960 C C . ILE A 1 122 ? -3.710 -16.797 9.399 1.00 84.44 122 ILE A C 1
ATOM 962 O O . ILE A 1 122 ? -3.542 -17.383 8.330 1.00 84.44 122 ILE A O 1
ATOM 966 N N . GLU A 1 123 ? -4.074 -17.434 10.507 1.00 83.19 123 GLU A N 1
ATOM 967 C CA . GLU A 1 123 ? -4.519 -18.829 10.491 1.00 83.19 123 GLU A CA 1
ATOM 968 C C . GLU A 1 123 ? -5.903 -18.944 9.834 1.00 83.19 123 GLU A C 1
ATOM 970 O O . GLU A 1 123 ? -6.769 -18.092 10.047 1.00 83.19 123 GLU A O 1
ATOM 975 N N . ILE A 1 124 ? -6.145 -20.021 9.076 1.00 83.88 124 ILE A N 1
ATOM 976 C CA . ILE A 1 124 ? -7.410 -20.243 8.346 1.00 83.88 124 ILE A CA 1
ATOM 977 C C . ILE A 1 124 ? -8.657 -20.096 9.243 1.00 83.88 124 ILE A C 1
ATOM 979 O O . ILE A 1 124 ? -9.595 -19.412 8.823 1.00 83.88 124 ILE A O 1
ATOM 983 N N . PRO A 1 125 ? -8.701 -20.645 10.478 1.00 87.06 125 PRO A N 1
ATOM 984 C CA . PRO A 1 125 ? -9.860 -20.482 11.360 1.00 87.06 125 PRO A CA 1
ATOM 985 C C . PRO A 1 125 ? -10.147 -19.023 11.746 1.00 87.06 125 PRO A C 1
ATOM 987 O O . PRO A 1 125 ? -11.278 -18.683 12.085 1.00 87.06 125 PRO A O 1
ATOM 990 N N . ASN A 1 126 ? -9.143 -18.145 11.673 1.00 87.56 126 ASN A N 1
ATOM 991 C CA . ASN A 1 126 ? -9.266 -16.736 12.034 1.00 87.56 126 ASN A CA 1
ATOM 992 C C . ASN A 1 126 ? -9.750 -15.853 10.874 1.00 87.56 126 ASN A C 1
ATOM 994 O O . ASN A 1 126 ? -9.931 -14.655 11.088 1.00 87.56 126 ASN A O 1
ATOM 998 N N . TYR A 1 127 ? -10.004 -16.412 9.682 1.00 87.50 127 TYR A N 1
ATOM 999 C CA . TYR A 1 127 ? -10.430 -15.664 8.492 1.00 87.50 127 TYR A CA 1
ATOM 1000 C C . TYR A 1 127 ? -11.598 -14.710 8.759 1.00 87.50 127 TYR A C 1
ATOM 1002 O O . TYR A 1 127 ? -11.471 -13.497 8.579 1.00 87.50 127 TYR A O 1
ATOM 1010 N N . GLU A 1 128 ? -12.725 -15.231 9.248 1.00 89.56 128 GLU A N 1
ATOM 1011 C CA . GLU A 1 128 ? -13.921 -14.412 9.475 1.00 89.56 128 GLU A CA 1
ATOM 1012 C C . GLU A 1 128 ? -13.674 -13.324 10.523 1.00 89.56 128 GLU A C 1
ATOM 1014 O O . GLU A 1 128 ? -14.120 -12.182 10.375 1.00 89.56 128 GLU A O 1
ATOM 1019 N N . LYS A 1 129 ? -12.913 -13.660 11.570 1.00 89.62 129 LYS A N 1
ATOM 1020 C CA . LYS A 1 129 ? -12.572 -12.732 12.648 1.00 89.62 129 LYS A CA 1
ATOM 1021 C C . LYS A 1 129 ? -11.662 -11.608 12.149 1.00 89.62 129 LYS A C 1
ATOM 1023 O O . LYS A 1 129 ? -11.909 -10.449 12.477 1.00 89.62 129 LYS A O 1
ATOM 1028 N N . ALA A 1 130 ? -10.662 -11.926 11.329 1.00 86.69 130 ALA A N 1
ATOM 1029 C CA . ALA A 1 130 ? -9.749 -10.951 10.743 1.00 86.69 130 ALA A CA 1
ATOM 1030 C C . ALA A 1 130 ? -10.483 -9.990 9.798 1.00 86.69 130 ALA A C 1
ATOM 1032 O O . ALA A 1 130 ? -10.372 -8.774 9.952 1.00 86.69 130 ALA A O 1
ATOM 1033 N N . VAL A 1 131 ? -11.311 -10.517 8.886 1.00 89.06 131 VAL A N 1
ATOM 1034 C CA . VAL A 1 131 ? -12.128 -9.694 7.976 1.00 89.06 131 VAL A CA 1
ATOM 1035 C C . VAL A 1 131 ? -13.062 -8.774 8.762 1.00 89.06 131 VAL A C 1
ATOM 1037 O O . VAL A 1 131 ? -13.193 -7.597 8.424 1.00 89.06 131 VAL A O 1
ATOM 1040 N N . LYS A 1 132 ? -13.691 -9.280 9.830 1.00 90.12 132 LYS A N 1
ATOM 1041 C CA . LYS A 1 132 ? -14.556 -8.476 10.701 1.00 90.12 132 LYS A CA 1
ATOM 1042 C C . LYS A 1 132 ? -13.795 -7.319 11.353 1.00 90.12 132 LYS A C 1
ATOM 1044 O O . LYS A 1 132 ? -14.286 -6.196 11.323 1.00 90.12 132 LYS A O 1
ATOM 1049 N N . ILE A 1 133 ? -12.610 -7.580 11.906 1.00 88.50 133 ILE A N 1
ATOM 1050 C CA . ILE A 1 133 ? -11.778 -6.553 12.550 1.00 88.50 133 ILE A CA 1
ATOM 1051 C C . ILE A 1 133 ? -11.338 -5.493 11.538 1.00 88.50 133 ILE A C 1
ATOM 1053 O O . ILE A 1 133 ? -11.462 -4.306 11.819 1.00 88.50 133 ILE A O 1
ATOM 1057 N N . ILE A 1 134 ? -10.885 -5.895 10.347 1.00 87.00 134 ILE A N 1
ATOM 1058 C CA . ILE A 1 134 ? -10.472 -4.951 9.296 1.00 87.00 134 ILE A CA 1
ATOM 1059 C C . ILE A 1 134 ? -11.637 -4.040 8.904 1.00 87.00 134 ILE A C 1
ATOM 1061 O O . ILE A 1 134 ? -11.474 -2.823 8.853 1.00 87.00 134 ILE A O 1
ATOM 1065 N N . LYS A 1 135 ? -12.825 -4.614 8.671 1.00 89.81 135 LYS A N 1
ATOM 1066 C CA . LYS A 1 135 ? -14.029 -3.835 8.351 1.00 89.81 135 LYS A CA 1
ATOM 1067 C C . LYS A 1 135 ? -14.383 -2.861 9.471 1.00 89.81 135 LYS A C 1
ATOM 1069 O O . LYS A 1 135 ? -14.612 -1.692 9.190 1.00 89.81 135 LYS A O 1
ATOM 1074 N N . GLN A 1 136 ? -14.336 -3.313 10.724 1.00 90.69 136 GLN A N 1
ATOM 1075 C CA . GLN A 1 136 ? -14.593 -2.451 11.873 1.00 90.69 136 GLN A CA 1
ATOM 1076 C C . GLN A 1 136 ? -13.601 -1.280 11.947 1.00 90.69 136 GLN A C 1
ATOM 1078 O O . GLN A 1 136 ? -14.032 -0.147 12.126 1.00 90.69 136 GLN A O 1
ATOM 1083 N N . GLN A 1 137 ? -12.299 -1.513 11.749 1.00 87.12 137 GLN A N 1
ATOM 1084 C CA . GLN A 1 137 ? -11.302 -0.433 11.759 1.00 87.12 137 GLN A CA 1
ATOM 1085 C C . GLN A 1 137 ? -11.542 0.585 10.636 1.00 87.12 137 GLN A C 1
ATOM 1087 O O . GLN A 1 137 ? -11.391 1.789 10.848 1.00 87.12 137 GLN A O 1
ATOM 1092 N N . LEU A 1 138 ? -11.937 0.120 9.447 1.00 88.69 138 LEU A N 1
ATOM 1093 C CA . LEU A 1 138 ? -12.310 1.003 8.340 1.00 88.69 138 LEU A CA 1
ATOM 1094 C C . LEU A 1 138 ? -13.554 1.834 8.682 1.00 88.69 138 LEU A C 1
ATOM 1096 O O . LEU A 1 138 ? -13.581 3.031 8.397 1.00 88.69 138 LEU A O 1
ATOM 1100 N N . ASP A 1 139 ? -14.552 1.236 9.330 1.00 91.81 139 ASP A N 1
ATOM 1101 C CA . ASP A 1 139 ? -15.755 1.944 9.777 1.00 91.81 139 ASP A CA 1
ATOM 1102 C C . ASP A 1 139 ? -15.446 2.949 10.896 1.00 91.81 139 ASP A C 1
ATOM 1104 O O . ASP A 1 139 ? -15.975 4.057 10.896 1.00 91.81 139 ASP A O 1
ATOM 1108 N N . GLU A 1 140 ? -14.545 2.628 11.826 1.00 92.56 140 GLU A N 1
ATOM 1109 C CA . GLU A 1 140 ? -14.075 3.574 12.843 1.00 92.56 140 GLU A CA 1
ATOM 1110 C C . GLU A 1 140 ? -13.396 4.797 12.214 1.00 92.56 140 GLU A C 1
ATOM 1112 O O . GLU A 1 140 ? -13.663 5.925 12.632 1.00 92.56 140 GLU A O 1
ATOM 1117 N N . MET A 1 141 ? -12.579 4.602 11.172 1.00 91.38 141 MET A N 1
ATOM 1118 C CA . MET A 1 141 ? -11.985 5.710 10.415 1.00 91.38 141 MET A CA 1
ATOM 1119 C C . MET A 1 141 ? -13.052 6.559 9.712 1.00 91.38 141 MET A C 1
ATOM 1121 O O . MET A 1 141 ? -12.997 7.785 9.792 1.00 91.38 141 MET A O 1
ATOM 1125 N N . LYS A 1 142 ? -14.051 5.925 9.085 1.00 92.69 142 LYS A N 1
ATOM 1126 C CA . LYS A 1 142 ? -15.185 6.614 8.437 1.00 92.69 142 LYS A CA 1
ATOM 1127 C C . LYS A 1 142 ? -16.070 7.372 9.423 1.00 92.69 142 LYS A C 1
ATOM 1129 O O . LYS A 1 142 ? -16.601 8.420 9.091 1.00 92.69 142 LYS A O 1
ATOM 1134 N N . ASN A 1 143 ? -16.189 6.884 10.652 1.00 94.19 143 ASN A N 1
ATOM 1135 C CA . ASN A 1 143 ? -16.920 7.568 11.717 1.00 94.19 143 ASN A CA 1
ATOM 1136 C C . ASN A 1 143 ? -16.098 8.685 12.385 1.00 94.19 143 ASN A C 1
ATOM 1138 O O . ASN A 1 143 ? -16.609 9.383 13.257 1.00 94.19 143 ASN A O 1
ATOM 1142 N N . GLY A 1 144 ? -14.828 8.869 12.000 1.00 92.69 144 GLY A N 1
ATOM 1143 C CA . GLY A 1 144 ? -13.932 9.851 12.612 1.00 92.69 144 GLY A CA 1
ATOM 1144 C C . GLY A 1 144 ? -13.456 9.462 14.016 1.00 92.69 144 GLY A C 1
ATOM 1145 O O . GLY A 1 144 ? -12.895 10.296 14.728 1.00 92.69 144 GLY A O 1
ATOM 1146 N N . ASN A 1 145 ? -13.636 8.199 14.418 1.00 93.38 145 ASN A N 1
ATOM 1147 C CA . ASN A 1 145 ? -13.206 7.668 15.711 1.00 93.38 145 ASN A CA 1
ATOM 1148 C C . ASN A 1 145 ? -11.691 7.440 15.704 1.00 93.38 145 ASN A C 1
ATOM 1150 O O . ASN A 1 145 ? -11.217 6.308 15.661 1.00 93.38 145 ASN A O 1
ATOM 1154 N N . ILE A 1 146 ? -10.914 8.521 15.697 1.00 91.25 146 ILE A N 1
ATOM 1155 C CA . ILE A 1 146 ? -9.450 8.507 15.650 1.00 91.25 146 ILE A CA 1
ATOM 1156 C C . ILE A 1 146 ? -8.920 9.227 16.887 1.00 91.25 146 ILE A C 1
ATOM 1158 O O . ILE A 1 146 ? -9.320 10.351 17.201 1.00 91.25 146 ILE A O 1
ATOM 1162 N N . THR A 1 147 ? -8.021 8.579 17.617 1.00 91.88 147 THR A N 1
ATOM 1163 C CA . THR A 1 147 ? -7.414 9.156 18.819 1.00 91.88 147 THR A CA 1
ATOM 1164 C C . THR A 1 147 ? -6.333 10.176 18.451 1.00 91.88 147 THR A C 1
ATOM 1166 O O . THR A 1 147 ? -5.754 10.139 17.363 1.00 91.88 147 THR A O 1
ATOM 1169 N N . ASP A 1 148 ? -6.034 11.109 19.356 1.00 92.12 148 ASP A N 1
ATOM 1170 C CA . ASP A 1 148 ? -4.939 12.071 19.140 1.00 92.12 148 ASP A CA 1
ATOM 1171 C C . ASP A 1 148 ? -3.566 11.386 19.127 1.00 92.12 148 ASP A C 1
ATOM 1173 O O . ASP A 1 148 ? -2.655 11.810 18.412 1.00 92.12 148 ASP A O 1
ATOM 1177 N N . LEU A 1 149 ? -3.428 10.285 19.871 1.00 88.12 149 LEU A N 1
ATOM 1178 C CA . LEU A 1 149 ? -2.220 9.468 19.872 1.00 88.12 149 LEU A CA 1
ATOM 1179 C C . LEU A 1 149 ? -1.987 8.824 18.498 1.00 88.12 149 LEU A C 1
ATOM 1181 O O . LEU A 1 149 ? -0.905 8.972 17.940 1.00 88.12 149 LEU A O 1
ATOM 1185 N N . GLU A 1 150 ? -3.010 8.195 17.913 1.00 87.38 150 GLU A N 1
ATOM 1186 C CA . GLU A 1 150 ? -2.928 7.625 16.559 1.00 87.38 150 GLU A CA 1
ATOM 1187 C C . GLU A 1 150 ? -2.546 8.684 15.518 1.00 87.38 150 GLU A C 1
ATOM 1189 O O . GLU A 1 150 ? -1.675 8.440 14.683 1.00 87.38 150 GLU A O 1
ATOM 1194 N N . MET A 1 151 ? -3.156 9.873 15.584 1.00 91.94 151 MET A N 1
ATOM 1195 C CA . MET A 1 151 ? -2.831 10.977 14.674 1.00 91.94 151 MET A CA 1
ATOM 1196 C C . MET A 1 151 ? -1.382 11.435 14.828 1.00 91.94 151 MET A C 1
ATOM 1198 O O . MET A 1 151 ? -0.664 11.551 13.836 1.00 91.94 151 MET A O 1
ATOM 1202 N N . SER A 1 152 ? -0.942 11.699 16.059 1.00 90.56 152 SER A N 1
ATOM 1203 C CA . SER A 1 152 ? 0.405 12.217 16.325 1.00 90.56 152 SER A CA 1
ATOM 1204 C C . SER A 1 152 ? 1.501 11.206 15.983 1.00 90.56 152 SER A C 1
ATOM 1206 O O . SER A 1 152 ? 2.498 11.587 15.371 1.00 90.56 152 SER A O 1
ATOM 1208 N N . GLN A 1 153 ? 1.301 9.918 16.282 1.00 88.06 153 GLN A N 1
ATOM 1209 C CA . GLN A 1 153 ? 2.227 8.847 15.902 1.00 88.06 153 GLN A CA 1
ATOM 1210 C C . GLN A 1 153 ? 2.297 8.669 14.383 1.00 88.06 153 GLN A C 1
ATOM 1212 O O . GLN A 1 153 ? 3.391 8.587 13.827 1.00 88.06 153 GLN A O 1
ATOM 1217 N N . THR A 1 154 ? 1.149 8.679 13.699 1.00 88.56 154 THR A N 1
ATOM 1218 C CA . THR A 1 154 ? 1.105 8.539 12.234 1.00 88.56 154 THR A CA 1
ATOM 1219 C C . THR A 1 154 ? 1.805 9.711 11.547 1.00 88.56 154 THR A C 1
ATOM 1221 O O . THR A 1 154 ? 2.635 9.501 10.666 1.00 88.56 154 THR A O 1
ATOM 1224 N N . LYS A 1 155 ? 1.540 10.950 11.985 1.00 91.12 155 LYS A N 1
ATOM 1225 C CA . LYS A 1 155 ? 2.239 12.139 11.471 1.00 91.12 155 LYS A CA 1
ATOM 1226 C C . LYS A 1 155 ? 3.739 12.077 11.730 1.00 91.12 155 LYS A C 1
ATOM 1228 O O . LYS A 1 155 ? 4.518 12.387 10.837 1.00 91.12 155 LYS A O 1
ATOM 1233 N N . ALA A 1 156 ? 4.150 11.646 12.923 1.00 88.12 156 ALA A N 1
ATOM 1234 C CA . ALA A 1 156 ? 5.562 11.505 13.254 1.00 88.12 156 ALA A CA 1
ATOM 1235 C C . ALA A 1 156 ? 6.272 10.486 12.353 1.00 88.12 156 ALA A C 1
ATOM 1237 O O . ALA A 1 156 ? 7.372 10.766 11.883 1.00 88.12 156 ALA A O 1
ATOM 1238 N N . MET A 1 157 ? 5.626 9.352 12.072 1.00 86.75 157 MET A N 1
ATOM 1239 C CA . MET A 1 157 ? 6.142 8.344 11.149 1.00 86.75 157 MET A CA 1
ATOM 1240 C C . MET A 1 157 ? 6.281 8.900 9.726 1.00 86.75 157 MET A C 1
ATOM 1242 O O . MET A 1 157 ? 7.351 8.789 9.137 1.00 86.75 157 MET A O 1
ATOM 1246 N N . ILE A 1 158 ? 5.235 9.544 9.192 1.00 86.94 158 ILE A N 1
ATOM 1247 C CA . ILE A 1 158 ? 5.269 10.135 7.842 1.00 86.94 158 ILE A CA 1
ATOM 1248 C C . ILE A 1 158 ? 6.345 11.221 7.754 1.00 86.94 158 ILE A C 1
ATOM 1250 O O . ILE A 1 158 ? 7.082 11.276 6.777 1.00 86.94 158 ILE A O 1
ATOM 1254 N N . ARG A 1 159 ? 6.477 12.065 8.780 1.00 86.81 159 ARG A N 1
ATOM 1255 C CA . ARG A 1 159 ? 7.518 13.095 8.826 1.00 86.81 159 ARG A CA 1
ATOM 1256 C C . ARG A 1 159 ? 8.920 12.497 8.776 1.00 86.81 159 ARG A C 1
ATOM 1258 O O . ARG A 1 159 ? 9.771 13.051 8.090 1.00 86.81 159 ARG A O 1
ATOM 1265 N N . ASN A 1 160 ? 9.170 11.423 9.520 1.00 85.69 160 ASN A N 1
ATOM 1266 C CA . ASN A 1 160 ? 10.478 10.772 9.509 1.00 85.69 160 ASN A CA 1
ATOM 1267 C C . ASN A 1 160 ? 10.782 10.192 8.123 1.00 85.69 160 ASN A C 1
ATOM 1269 O O . ASN A 1 160 ? 11.845 10.480 7.592 1.00 85.69 160 ASN A O 1
ATOM 1273 N N . LEU A 1 161 ? 9.812 9.515 7.499 1.00 80.56 161 LEU A N 1
ATOM 1274 C CA . LEU A 1 161 ? 9.945 9.006 6.131 1.00 80.56 161 LEU A CA 1
ATOM 1275 C C . LEU A 1 161 ? 10.264 10.125 5.126 1.00 80.56 161 LEU A C 1
ATOM 1277 O O . LEU A 1 161 ? 11.157 9.994 4.300 1.00 80.56 161 LEU A O 1
ATOM 1281 N N . LEU A 1 162 ? 9.546 11.249 5.208 1.00 80.00 162 LEU A N 1
ATOM 1282 C CA . LEU A 1 162 ? 9.774 12.383 4.312 1.00 80.00 162 LEU A CA 1
ATOM 1283 C C . LEU A 1 162 ? 11.146 13.037 4.517 1.00 80.00 162 LEU A C 1
ATOM 1285 O O . LEU A 1 162 ? 11.684 13.581 3.564 1.00 80.00 162 LEU A O 1
ATOM 1289 N N . ARG A 1 163 ? 11.710 12.991 5.729 1.00 81.81 163 ARG A N 1
ATOM 1290 C CA . ARG A 1 163 ? 13.066 13.490 6.005 1.00 81.81 163 ARG A CA 1
ATOM 1291 C C . ARG A 1 163 ? 14.141 12.538 5.496 1.00 81.81 163 ARG A C 1
ATOM 1293 O O . ARG A 1 163 ? 15.084 13.000 4.876 1.00 81.81 163 ARG A O 1
ATOM 1300 N N . GLU A 1 164 ? 13.967 11.233 5.701 1.00 81.5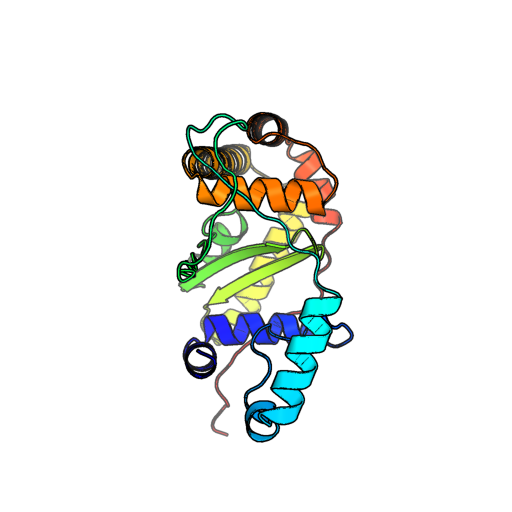0 164 GLU A N 1
ATOM 1301 C CA . GLU A 1 164 ? 14.880 10.209 5.169 1.00 81.50 164 GLU A CA 1
ATOM 1302 C C . GLU A 1 164 ? 15.004 10.312 3.640 1.00 81.50 164 GLU A C 1
ATOM 1304 O O . GLU A 1 164 ? 16.107 10.243 3.103 1.00 81.50 164 GLU A O 1
ATOM 1309 N N . MET A 1 165 ? 13.895 10.608 2.955 1.00 74.38 165 MET A N 1
ATOM 1310 C CA . MET A 1 165 ? 13.879 10.869 1.513 1.00 74.38 165 MET A CA 1
ATOM 1311 C C . MET A 1 165 ? 14.757 12.056 1.097 1.00 74.38 165 MET A C 1
ATOM 1313 O O . MET A 1 165 ? 15.385 12.015 0.043 1.00 74.38 165 MET A O 1
ATOM 1317 N N . GLN A 1 166 ? 14.815 13.118 1.910 1.00 70.06 166 GLN A N 1
ATOM 1318 C CA . GLN A 1 166 ? 15.634 14.302 1.618 1.00 70.06 166 GLN A CA 1
ATOM 1319 C C . GLN A 1 166 ? 17.132 14.016 1.728 1.00 70.06 166 GLN A C 1
ATOM 1321 O O . GLN A 1 166 ? 17.925 14.647 1.033 1.00 70.06 166 GLN A O 1
ATOM 1326 N N . ASP A 1 167 ? 17.508 13.058 2.571 1.00 73.81 167 ASP A N 1
ATOM 1327 C CA . ASP A 1 167 ? 18.900 12.665 2.779 1.00 73.81 167 ASP A CA 1
ATOM 1328 C C . ASP A 1 167 ? 19.397 11.678 1.700 1.00 73.81 167 ASP A C 1
ATOM 1330 O O . ASP A 1 167 ? 20.583 11.345 1.656 1.00 73.81 167 ASP A O 1
ATOM 1334 N N . SER A 1 168 ? 18.512 11.230 0.797 1.00 75.12 168 SER A N 1
ATOM 1335 C CA . SER A 1 168 ? 18.827 10.310 -0.295 1.00 75.12 168 SER A CA 1
ATOM 1336 C C . SER A 1 168 ? 18.716 10.986 -1.660 1.00 75.12 168 SER A C 1
ATOM 1338 O O . SER A 1 168 ? 17.629 11.252 -2.175 1.00 75.12 168 SER A O 1
ATOM 1340 N N . ALA A 1 169 ? 19.866 11.176 -2.311 1.00 68.56 169 ALA A N 1
ATOM 1341 C CA . ALA A 1 169 ? 19.946 11.660 -3.690 1.00 68.56 169 ALA A CA 1
ATOM 1342 C C . ALA A 1 169 ? 19.077 10.836 -4.662 1.00 68.56 169 ALA A C 1
ATOM 1344 O O . ALA A 1 169 ? 18.484 11.391 -5.582 1.00 68.56 169 ALA A O 1
ATOM 1345 N N . PHE A 1 170 ? 18.970 9.523 -4.440 1.00 69.50 170 PHE A N 1
ATOM 1346 C CA . PHE A 1 170 ? 18.160 8.630 -5.267 1.00 69.50 170 PHE A CA 1
ATOM 1347 C C . PHE A 1 170 ? 16.655 8.829 -5.043 1.00 69.50 170 PHE A C 1
ATOM 1349 O O . PHE A 1 170 ? 15.889 8.902 -6.005 1.00 69.50 170 PHE A O 1
ATOM 1356 N N . GLU A 1 171 ? 16.214 8.956 -3.789 1.00 68.62 171 GLU A N 1
ATOM 1357 C CA . GLU A 1 171 ? 14.790 9.148 -3.506 1.00 68.62 171 GLU A CA 1
ATOM 1358 C C . GLU A 1 171 ? 14.290 10.530 -3.943 1.00 68.62 171 GLU A C 1
ATOM 1360 O O . GLU A 1 171 ? 13.148 10.653 -4.391 1.00 68.62 171 GLU A O 1
ATOM 1365 N N . LEU A 1 172 ? 15.156 11.548 -3.917 1.00 68.62 172 LEU A N 1
ATOM 1366 C CA . LEU A 1 172 ? 14.861 12.865 -4.486 1.00 68.62 172 LEU A CA 1
ATOM 1367 C C . LEU A 1 172 ? 14.560 12.797 -5.991 1.00 68.62 172 LEU A C 1
ATOM 1369 O O . LEU A 1 172 ? 13.621 13.454 -6.443 1.00 68.62 172 LEU A O 1
ATOM 1373 N N . ILE A 1 173 ? 15.288 11.971 -6.757 1.00 71.31 173 ILE A N 1
ATOM 1374 C CA . ILE A 1 173 ? 15.008 11.747 -8.188 1.00 71.31 173 ILE A CA 1
ATOM 1375 C C . ILE A 1 173 ? 13.626 11.121 -8.361 1.00 71.31 173 ILE A C 1
ATOM 1377 O O . ILE A 1 173 ? 12.814 11.611 -9.143 1.00 71.31 173 ILE A O 1
ATOM 1381 N N . ALA A 1 174 ? 13.339 10.047 -7.620 1.00 69.69 174 ALA A N 1
ATOM 1382 C CA . ALA A 1 174 ? 12.052 9.366 -7.710 1.00 69.69 174 ALA A CA 1
ATOM 1383 C C . ALA A 1 174 ? 10.889 10.297 -7.323 1.00 69.69 174 ALA A C 1
ATOM 1385 O O . ALA A 1 174 ? 9.826 10.265 -7.951 1.00 69.69 174 ALA A O 1
ATOM 1386 N N . TYR A 1 175 ? 11.078 11.147 -6.314 1.00 71.19 175 TYR A N 1
ATOM 1387 C CA . TYR A 1 175 ? 10.090 12.138 -5.900 1.00 71.19 175 TYR A CA 1
ATOM 1388 C C . TYR A 1 175 ? 9.866 13.215 -6.969 1.00 71.19 175 TYR A C 1
ATOM 1390 O O . TYR A 1 175 ? 8.712 13.493 -7.306 1.00 71.19 175 TYR A O 1
ATOM 1398 N N . ASP A 1 176 ? 10.931 13.777 -7.554 1.00 68.69 176 ASP A N 1
ATOM 1399 C CA . ASP A 1 176 ? 10.807 14.785 -8.616 1.00 68.69 176 ASP A CA 1
ATOM 1400 C C . ASP A 1 176 ? 10.192 14.205 -9.899 1.00 68.69 176 ASP A C 1
ATOM 1402 O O . ASP A 1 176 ? 9.304 14.814 -10.496 1.00 68.69 176 ASP A O 1
ATOM 1406 N N . PHE A 1 177 ? 10.544 12.970 -10.262 1.00 70.62 177 PHE A N 1
ATOM 1407 C CA . PHE A 1 177 ? 9.889 12.259 -11.360 1.00 70.62 177 PHE A CA 1
ATOM 1408 C C . PHE A 1 177 ? 8.370 12.149 -11.133 1.00 70.62 177 PHE A C 1
ATOM 1410 O O . PHE A 1 177 ? 7.565 12.495 -12.001 1.00 70.62 177 PHE A O 1
ATOM 1417 N N . ASN A 1 178 ? 7.945 11.742 -9.930 1.00 70.56 178 ASN A N 1
ATOM 1418 C CA . ASN A 1 178 ? 6.521 11.679 -9.582 1.00 70.56 178 ASN A CA 1
ATOM 1419 C C . ASN A 1 178 ? 5.852 13.068 -9.564 1.00 70.56 178 ASN A C 1
ATOM 1421 O O . ASN A 1 178 ? 4.672 13.189 -9.913 1.00 70.56 178 ASN A O 1
ATOM 1425 N N . ARG A 1 179 ? 6.577 14.123 -9.173 1.00 69.88 179 ARG A N 1
ATOM 1426 C CA . ARG A 1 179 ? 6.110 15.519 -9.212 1.00 69.88 179 ARG A CA 1
ATOM 1427 C C . ARG A 1 179 ? 5.785 15.944 -10.645 1.00 69.88 179 ARG A C 1
ATOM 1429 O O . ARG A 1 179 ? 4.687 16.449 -10.883 1.00 69.88 179 ARG A O 1
ATOM 1436 N N . GLN A 1 180 ? 6.698 15.692 -11.584 1.00 67.81 180 GLN A N 1
ATOM 1437 C CA . GLN A 1 180 ? 6.507 16.007 -13.003 1.00 67.81 180 GLN A CA 1
ATOM 1438 C C . GLN A 1 180 ? 5.344 15.206 -13.598 1.00 67.81 180 GLN A C 1
ATOM 1440 O O . GLN A 1 180 ? 4.435 15.789 -14.189 1.00 67.81 180 GLN A O 1
ATOM 1445 N N . LEU A 1 181 ? 5.305 13.892 -13.350 1.00 67.62 181 LEU A N 1
ATOM 1446 C CA . LEU A 1 181 ? 4.256 13.009 -13.867 1.00 67.62 181 LEU A CA 1
ATOM 1447 C C . LEU A 1 181 ? 2.856 13.378 -13.346 1.00 67.62 181 LEU A C 1
ATOM 1449 O O . LEU A 1 181 ? 1.873 13.321 -14.082 1.00 67.62 181 LEU A O 1
ATOM 1453 N N . SER A 1 182 ? 2.751 13.758 -12.069 1.00 68.69 182 SER A N 1
ATOM 1454 C CA . SER A 1 182 ? 1.470 14.108 -11.439 1.00 68.69 182 SER A CA 1
ATOM 1455 C C . SER A 1 182 ? 1.022 15.554 -11.688 1.00 68.69 182 SER A C 1
ATOM 1457 O O . SER A 1 182 ? -0.101 15.910 -11.317 1.00 68.69 182 SER A O 1
ATOM 1459 N N . GLY A 1 183 ? 1.887 16.399 -12.264 1.00 68.94 183 GLY A N 1
ATOM 1460 C CA . GLY A 1 183 ? 1.640 17.830 -12.472 1.00 68.94 183 GLY A CA 1
ATOM 1461 C C . GLY A 1 183 ? 1.465 18.631 -11.176 1.00 68.94 183 GLY A C 1
ATOM 1462 O O . GLY A 1 183 ? 0.931 19.741 -11.197 1.00 68.94 183 GLY A O 1
ATOM 1463 N N . LYS A 1 184 ? 1.853 18.069 -10.024 1.00 71.12 184 LYS A N 1
ATOM 1464 C CA . LYS A 1 184 ? 1.737 18.723 -8.717 1.00 71.12 184 LYS A CA 1
ATOM 1465 C C . LYS A 1 184 ? 3.096 19.198 -8.266 1.00 71.12 184 LYS A C 1
ATOM 1467 O O . LYS A 1 184 ? 3.901 18.407 -7.799 1.00 71.12 184 LYS A O 1
ATOM 1472 N N . GLU A 1 185 ? 3.304 20.503 -8.307 1.00 70.00 185 GLU A N 1
ATOM 1473 C CA . GLU A 1 185 ? 4.527 21.099 -7.796 1.00 70.00 185 GLU A CA 1
ATOM 1474 C C . GLU A 1 185 ? 4.466 21.286 -6.282 1.00 70.00 185 GLU A C 1
ATOM 1476 O O . GLU A 1 185 ? 3.712 22.127 -5.795 1.00 70.00 185 GLU A O 1
ATOM 1481 N N . ARG A 1 186 ? 5.206 20.450 -5.541 1.00 75.56 186 ARG A N 1
ATOM 1482 C CA . ARG A 1 186 ? 5.385 20.586 -4.089 1.00 75.56 186 ARG A CA 1
ATOM 1483 C C . ARG A 1 186 ? 6.777 20.136 -3.672 1.00 75.56 186 ARG A C 1
ATOM 1485 O O . ARG A 1 186 ? 7.175 19.024 -4.027 1.00 75.56 186 ARG A O 1
ATOM 1492 N N . THR A 1 187 ? 7.480 20.931 -2.874 1.00 76.94 187 THR A N 1
ATOM 1493 C CA . THR A 1 187 ? 8.724 20.479 -2.231 1.00 76.94 187 THR A CA 1
ATOM 1494 C C . THR A 1 187 ? 8.429 19.491 -1.100 1.00 76.94 187 THR A C 1
ATOM 1496 O O . THR A 1 187 ? 7.289 19.361 -0.636 1.00 76.94 187 THR A O 1
ATOM 1499 N N . ALA A 1 188 ? 9.458 18.781 -0.637 1.00 76.19 188 ALA A N 1
ATOM 1500 C CA . ALA A 1 188 ? 9.334 17.899 0.518 1.00 76.19 188 ALA A CA 1
ATOM 1501 C C . ALA A 1 188 ? 8.944 18.678 1.793 1.00 76.19 188 ALA A C 1
ATOM 1503 O O . ALA A 1 188 ? 8.123 18.200 2.575 1.00 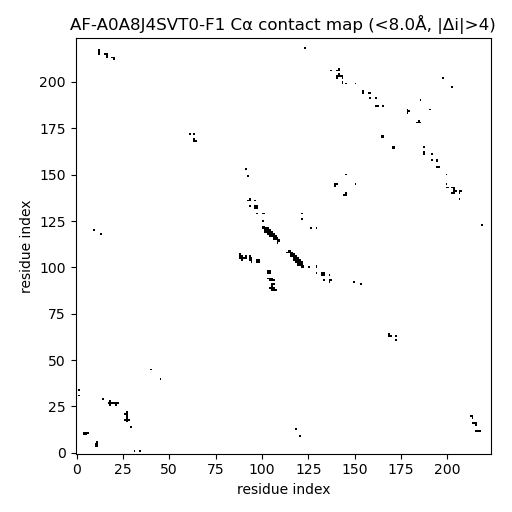76.19 188 ALA A O 1
ATOM 1504 N N . GLU A 1 189 ? 9.426 19.913 1.971 1.00 81.44 189 GLU A N 1
ATOM 1505 C CA . GLU A 1 189 ? 9.040 20.806 3.074 1.00 81.44 189 GLU A CA 1
ATOM 1506 C C . GLU A 1 189 ? 7.565 21.214 3.004 1.00 81.44 189 GLU A C 1
ATOM 1508 O O . GLU A 1 189 ? 6.873 21.226 4.024 1.00 81.44 189 GLU A O 1
ATOM 1513 N N . GLU A 1 190 ? 7.060 21.532 1.811 1.00 86.19 190 GLU A N 1
ATOM 1514 C CA . GLU A 1 190 ? 5.648 21.874 1.620 1.00 86.19 190 GLU A CA 1
ATOM 1515 C C . GLU A 1 190 ? 4.745 20.672 1.904 1.00 86.19 190 GLU A C 1
ATOM 1517 O O . GLU A 1 190 ? 3.697 20.813 2.541 1.00 86.19 190 GLU A O 1
ATOM 1522 N N . LEU A 1 191 ? 5.159 19.477 1.475 1.00 84.12 191 LEU A N 1
ATOM 1523 C CA . LEU A 1 191 ? 4.454 18.236 1.778 1.00 84.12 191 LEU A CA 1
ATOM 1524 C C . LEU A 1 191 ? 4.462 17.942 3.285 1.00 84.12 191 LEU A C 1
ATOM 1526 O O . LEU A 1 191 ? 3.419 17.615 3.852 1.00 84.12 191 LEU A O 1
ATOM 1530 N N . LEU A 1 192 ? 5.604 18.123 3.950 1.00 87.50 192 LEU A N 1
ATOM 1531 C CA . LEU A 1 192 ? 5.739 18.012 5.403 1.00 87.50 192 LEU A CA 1
ATOM 1532 C C . LEU A 1 192 ? 4.789 18.966 6.139 1.00 87.50 192 LEU A C 1
ATOM 1534 O O . LEU A 1 192 ? 4.057 18.544 7.037 1.00 87.50 192 LEU A O 1
ATOM 1538 N N . ALA A 1 193 ? 4.748 20.237 5.733 1.00 90.81 193 ALA A N 1
ATOM 1539 C CA . ALA A 1 193 ? 3.851 21.229 6.318 1.00 90.81 193 ALA A CA 1
ATOM 1540 C C . ALA A 1 193 ? 2.373 20.845 6.136 1.00 90.81 193 ALA A C 1
ATOM 1542 O O . ALA A 1 193 ? 1.576 20.988 7.065 1.00 90.81 193 ALA A O 1
ATOM 1543 N N . GLN 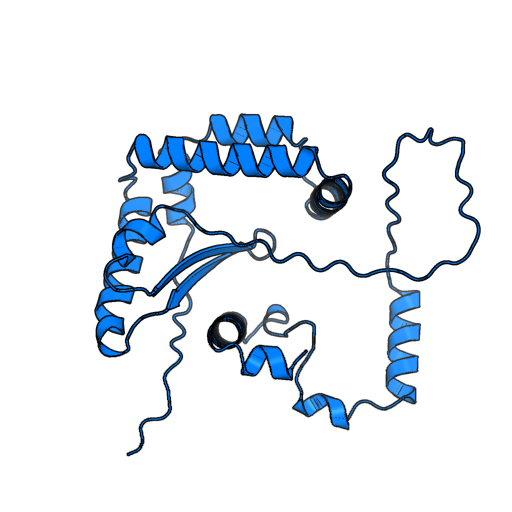A 1 194 ? 2.009 20.305 4.969 1.00 91.31 194 GLN A N 1
ATOM 1544 C CA . GLN A 1 194 ? 0.657 19.807 4.712 1.00 91.31 194 GLN A CA 1
ATOM 1545 C C . GLN A 1 194 ? 0.309 18.628 5.623 1.00 91.31 194 GLN A C 1
ATOM 1547 O O . GLN A 1 194 ? -0.769 18.634 6.214 1.00 91.31 194 GLN A O 1
ATOM 1552 N N . VAL A 1 195 ? 1.214 17.656 5.790 1.00 91.31 195 VAL A N 1
ATOM 1553 C CA . VAL A 1 195 ? 1.016 16.503 6.687 1.00 91.31 195 VAL A CA 1
ATOM 1554 C C . VAL A 1 195 ? 0.747 16.956 8.122 1.00 91.31 195 VAL A C 1
ATOM 1556 O O . VAL A 1 195 ? -0.176 16.452 8.768 1.00 91.31 195 VAL A O 1
ATOM 1559 N N . GLU A 1 196 ? 1.493 17.944 8.619 1.00 93.00 196 GLU A N 1
ATOM 1560 C CA . GLU A 1 196 ? 1.307 18.469 9.976 1.00 93.00 196 GLU A CA 1
ATOM 1561 C C . GLU A 1 196 ? -0.055 19.165 10.160 1.00 93.00 196 GLU A C 1
ATOM 1563 O O . GLU A 1 196 ? -0.641 19.098 11.244 1.00 93.00 196 GLU A O 1
ATOM 1568 N N . GLN A 1 197 ? -0.628 19.738 9.099 1.00 95.25 197 GLN A N 1
ATOM 1569 C CA . GLN A 1 197 ? -1.941 20.395 9.131 1.00 95.25 197 GLN A CA 1
ATOM 1570 C C . GLN A 1 197 ? -3.134 19.433 8.989 1.00 95.25 197 GLN A C 1
ATOM 1572 O O . GLN A 1 197 ? -4.265 19.835 9.264 1.00 95.25 197 GLN A O 1
ATOM 1577 N N . ILE A 1 198 ? -2.916 18.162 8.620 1.00 95.75 198 ILE A N 1
ATOM 1578 C CA . ILE A 1 198 ? -4.004 17.183 8.440 1.00 95.75 198 ILE A CA 1
ATOM 1579 C C . ILE A 1 198 ? -4.797 17.012 9.741 1.00 95.75 198 ILE A C 1
ATOM 1581 O O . ILE A 1 198 ? -4.251 16.657 10.790 1.00 95.75 198 ILE A O 1
ATOM 1585 N N . SER A 1 199 ? -6.108 17.215 9.669 1.00 95.88 199 SER A N 1
ATOM 1586 C CA . SER A 1 199 ? -7.031 16.998 10.783 1.00 95.88 199 SER A CA 1
ATOM 1587 C C . SER A 1 199 ? -7.660 15.599 10.742 1.00 95.88 199 SER A C 1
ATOM 1589 O O . SER A 1 199 ? -7.633 14.917 9.716 1.00 95.88 199 SER A O 1
ATOM 1591 N N . LYS A 1 200 ? -8.281 15.173 11.852 1.00 95.38 200 LYS A N 1
ATOM 1592 C CA . LYS A 1 200 ? -9.093 13.939 11.888 1.00 95.38 200 LYS A CA 1
ATOM 1593 C C . LYS A 1 200 ? -10.237 13.979 10.876 1.00 95.38 200 LYS A C 1
ATOM 1595 O O . LYS A 1 200 ? -10.573 12.953 10.298 1.00 95.38 200 LYS A O 1
ATOM 1600 N N . GLU A 1 201 ? -10.786 15.168 10.646 1.00 96.44 201 GLU A N 1
ATOM 1601 C CA . GLU A 1 201 ? -11.850 15.395 9.675 1.00 96.44 201 GLU A CA 1
ATOM 1602 C C . GLU A 1 201 ? -11.373 15.087 8.251 1.00 96.44 201 GLU A C 1
ATOM 1604 O O . GLU A 1 201 ? -12.023 14.340 7.531 1.00 96.44 201 GLU A O 1
ATOM 1609 N N . ASN A 1 202 ? -10.167 15.525 7.878 1.00 96.06 202 ASN A N 1
ATOM 1610 C CA . ASN A 1 202 ? -9.610 15.192 6.563 1.00 96.06 202 ASN A CA 1
ATOM 1611 C C . ASN A 1 202 ? -9.400 13.680 6.384 1.00 96.06 202 ASN A C 1
ATOM 1613 O O . ASN A 1 202 ? -9.611 13.151 5.294 1.00 96.06 202 ASN A O 1
ATOM 1617 N N . VAL A 1 203 ? -8.996 12.973 7.447 1.00 93.56 203 VAL A N 1
ATOM 1618 C CA . VAL A 1 203 ? -8.861 11.508 7.409 1.00 93.56 203 VAL A CA 1
ATOM 1619 C C . VAL A 1 203 ? -10.227 10.840 7.251 1.00 93.56 203 VAL A C 1
ATOM 1621 O O . VAL A 1 203 ? -10.346 9.898 6.470 1.00 93.56 203 VAL A O 1
ATOM 1624 N N . ARG A 1 204 ? -11.258 11.344 7.938 1.00 95.44 204 ARG A N 1
ATOM 1625 C CA . ARG A 1 204 ? -12.644 10.877 7.810 1.00 95.44 204 ARG A CA 1
ATOM 1626 C C . ARG A 1 204 ? -13.158 11.032 6.378 1.00 95.44 204 ARG A C 1
ATOM 1628 O O . ARG A 1 204 ? -13.562 10.046 5.766 1.00 95.44 204 ARG A O 1
ATOM 1635 N N . GLU A 1 205 ? -13.061 12.237 5.819 1.00 96.00 205 GLU A N 1
ATOM 1636 C CA . GLU A 1 205 ? -13.469 12.543 4.440 1.00 96.00 205 GLU A CA 1
ATOM 1637 C C . GLU A 1 205 ? -12.727 11.679 3.411 1.00 96.00 205 GLU A C 1
ATOM 1639 O O . GLU A 1 205 ? -13.297 11.258 2.402 1.00 96.00 205 GLU A O 1
ATOM 1644 N N . ALA A 1 206 ? -11.439 11.400 3.642 1.00 92.50 206 ALA A N 1
ATOM 1645 C CA . ALA A 1 206 ? -10.677 10.486 2.800 1.00 92.50 206 ALA A CA 1
ATOM 1646 C C . ALA A 1 206 ? -11.175 9.039 2.945 1.00 92.50 206 ALA A C 1
ATOM 1648 O O . ALA A 1 206 ? -11.366 8.359 1.937 1.00 92.50 206 ALA A O 1
ATOM 1649 N N . ALA A 1 207 ? -11.431 8.576 4.172 1.00 91.31 207 ALA A N 1
ATOM 1650 C CA . ALA A 1 207 ? -11.921 7.229 4.455 1.00 91.31 207 ALA A CA 1
ATOM 1651 C C . ALA A 1 207 ? -13.285 6.946 3.801 1.00 91.31 207 ALA A C 1
ATOM 1653 O O . ALA A 1 207 ? -13.511 5.836 3.318 1.00 91.31 207 ALA A O 1
ATOM 1654 N N . GLU A 1 208 ? -14.175 7.939 3.720 1.00 93.00 208 GLU A N 1
ATOM 1655 C CA . GLU A 1 208 ? -15.484 7.817 3.056 1.00 93.00 208 GLU A CA 1
ATOM 1656 C C . GLU A 1 208 ? -15.386 7.533 1.551 1.00 93.00 208 GLU A C 1
ATOM 1658 O O . GLU A 1 208 ? -16.269 6.890 0.976 1.00 93.00 208 GLU A O 1
ATOM 1663 N N . LYS A 1 209 ? -14.296 7.962 0.906 1.00 91.50 209 LYS A N 1
ATOM 1664 C CA . LYS A 1 209 ? -14.070 7.729 -0.528 1.00 91.50 209 LYS A CA 1
ATOM 1665 C C . LYS A 1 209 ? -13.677 6.285 -0.829 1.00 91.50 209 LYS A C 1
ATOM 1667 O O . LYS A 1 209 ? -13.882 5.826 -1.951 1.00 91.50 209 LYS A O 1
ATOM 1672 N N . PHE A 1 210 ? -13.156 5.553 0.157 1.00 86.81 210 PHE A N 1
ATOM 1673 C CA . PHE A 1 210 ? -12.748 4.165 -0.026 1.00 86.81 210 PHE A CA 1
ATOM 1674 C C . PHE A 1 210 ? -13.937 3.201 0.027 1.00 86.81 210 PHE A C 1
ATOM 1676 O O . PHE A 1 210 ? -14.723 3.150 0.986 1.00 86.81 210 PHE A O 1
ATOM 1683 N N . ARG A 1 211 ? -14.017 2.363 -1.008 1.00 88.19 211 ARG A N 1
ATOM 1684 C CA . ARG A 1 211 ? -14.974 1.263 -1.128 1.00 88.19 211 ARG A CA 1
ATOM 1685 C C . ARG A 1 211 ? -14.204 -0.045 -1.177 1.00 88.19 211 ARG A C 1
ATOM 1687 O O . ARG A 1 211 ? -13.231 -0.161 -1.912 1.00 88.19 211 ARG A O 1
ATOM 1694 N N . LEU A 1 212 ? -14.637 -1.008 -0.371 1.00 88.06 212 LEU A N 1
ATOM 1695 C CA . LEU A 1 212 ? -14.081 -2.351 -0.425 1.00 88.06 212 LEU A CA 1
ATOM 1696 C C . LEU A 1 212 ? -14.534 -3.006 -1.731 1.00 88.06 212 LEU A C 1
ATOM 1698 O O . LEU A 1 212 ? -15.733 -3.189 -1.931 1.00 88.06 212 LEU A O 1
ATOM 1702 N N . ASP A 1 213 ? -13.573 -3.329 -2.587 1.00 89.88 213 ASP A N 1
ATOM 1703 C CA . ASP A 1 213 ? -13.816 -3.939 -3.893 1.00 89.88 213 ASP A CA 1
ATOM 1704 C C . ASP A 1 213 ? -13.607 -5.459 -3.838 1.00 89.88 213 ASP A C 1
ATOM 1706 O O . ASP A 1 213 ? -14.541 -6.235 -4.032 1.00 89.88 213 ASP A O 1
ATOM 1710 N N . THR A 1 214 ? -12.395 -5.879 -3.467 1.00 91.12 214 THR A N 1
ATOM 1711 C CA . THR A 1 214 ? -11.963 -7.277 -3.534 1.00 91.12 214 THR A CA 1
ATOM 1712 C C . THR A 1 214 ? -11.402 -7.748 -2.188 1.00 91.12 214 THR A C 1
ATOM 1714 O O . THR A 1 214 ? -10.640 -7.040 -1.531 1.00 91.12 214 THR A O 1
ATOM 1717 N N . ILE A 1 215 ? -11.768 -8.969 -1.778 1.00 90.31 215 ILE A N 1
ATOM 1718 C CA . ILE A 1 215 ? -11.096 -9.721 -0.707 1.00 90.31 215 ILE A CA 1
ATOM 1719 C C . ILE A 1 215 ? -10.511 -10.980 -1.342 1.00 90.31 215 ILE A C 1
ATOM 1721 O O . ILE A 1 215 ? -11.258 -11.857 -1.773 1.00 90.31 215 ILE A O 1
ATOM 1725 N N . TYR A 1 216 ? -9.185 -11.079 -1.367 1.00 89.75 216 TYR A N 1
ATOM 1726 C CA . TYR A 1 216 ? -8.482 -12.279 -1.804 1.00 89.75 216 TYR A CA 1
ATOM 1727 C C . TYR A 1 216 ? -8.012 -13.087 -0.593 1.00 89.75 216 TYR A C 1
ATOM 1729 O O . TYR A 1 216 ? -7.435 -12.537 0.345 1.00 89.75 216 TYR A O 1
ATOM 1737 N N . PHE A 1 217 ? -8.248 -14.399 -0.614 1.00 89.12 217 PHE A N 1
ATOM 1738 C CA . PHE A 1 217 ? -7.822 -15.307 0.446 1.00 89.12 217 PHE A CA 1
ATOM 1739 C C . PHE A 1 217 ? -7.083 -16.502 -0.150 1.00 89.12 217 PHE A C 1
ATOM 1741 O O . PHE A 1 217 ? -7.683 -17.341 -0.823 1.00 89.12 217 PHE A O 1
ATOM 1748 N N . LEU A 1 218 ? -5.778 -16.577 0.116 1.00 86.38 218 LEU A N 1
ATOM 1749 C CA . LEU A 1 218 ? -4.955 -17.722 -0.254 1.00 86.38 218 LEU A CA 1
ATOM 1750 C C . LEU A 1 218 ? -5.067 -18.796 0.831 1.00 86.38 218 LEU A C 1
ATOM 1752 O O . LEU A 1 218 ? -4.737 -18.547 1.989 1.00 86.38 218 LEU A O 1
ATOM 1756 N N . ARG A 1 219 ? -5.498 -19.995 0.444 1.00 82.69 219 ARG A N 1
ATOM 1757 C CA . ARG A 1 219 ? -5.517 -21.186 1.299 1.00 82.69 219 ARG A CA 1
ATOM 1758 C C . ARG A 1 219 ? -4.934 -22.363 0.535 1.00 82.69 219 ARG A C 1
ATOM 1760 O O . ARG A 1 219 ? -5.050 -22.395 -0.689 1.00 82.69 219 ARG A O 1
ATOM 1767 N N . ASP A 1 220 ? -4.347 -23.313 1.252 1.00 78.81 220 ASP A N 1
ATOM 1768 C CA . ASP A 1 220 ? -3.926 -24.573 0.645 1.00 78.81 220 ASP A CA 1
ATOM 1769 C C . ASP A 1 220 ? -5.166 -25.325 0.114 1.00 78.81 220 ASP A C 1
ATOM 1771 O O . ASP A 1 220 ? -6.282 -25.163 0.633 1.00 78.81 220 ASP A O 1
ATOM 1775 N N . GLU A 1 221 ? -4.995 -26.101 -0.959 1.00 70.94 221 GLU A N 1
ATOM 1776 C CA . GLU A 1 221 ? -6.046 -27.004 -1.430 1.00 70.94 221 GLU A CA 1
ATOM 1777 C C . GLU A 1 221 ? -6.387 -27.960 -0.285 1.00 70.94 221 GLU A C 1
ATOM 1779 O O . GLU A 1 221 ? -5.500 -28.551 0.331 1.00 70.94 221 GLU A O 1
ATOM 1784 N N . LYS A 1 222 ? -7.673 -28.065 0.064 1.00 48.44 222 LYS A N 1
ATOM 1785 C CA . LYS A 1 222 ? -8.100 -29.107 0.996 1.00 48.44 222 LYS A CA 1
ATOM 1786 C C . LYS A 1 222 ? -7.763 -30.444 0.336 1.00 48.44 222 LYS A C 1
ATOM 1788 O O . LYS A 1 222 ? -8.258 -30.691 -0.759 1.00 48.44 222 LYS A O 1
ATOM 1793 N N . GLU A 1 223 ? -6.968 -31.283 0.994 1.00 38.59 223 GLU A N 1
ATOM 1794 C CA . GLU A 1 223 ? -7.084 -32.725 0.777 1.00 38.59 223 GLU A CA 1
ATOM 1795 C C . GLU A 1 223 ? -8.540 -33.077 1.124 1.00 38.59 223 GLU A C 1
ATOM 1797 O O . GLU A 1 223 ? -8.965 -32.905 2.271 1.00 38.59 223 GLU A O 1
ATOM 1802 N N . GLU A 1 224 ? -9.338 -33.398 0.102 1.00 33.91 224 GLU A N 1
ATOM 1803 C CA . GLU A 1 224 ? -10.665 -34.003 0.279 1.00 33.91 224 GLU A CA 1
ATOM 1804 C C . GLU A 1 224 ? -10.553 -35.401 0.892 1.00 33.91 224 GLU A C 1
ATOM 1806 O O . GLU A 1 224 ? -9.624 -36.152 0.510 1.00 33.91 224 GLU A O 1
#

Mean predicted aligned error: 11.13 Å

InterPro domains:
  IPR011249 Metalloenzyme, LuxS/M16 peptidase-like [SSF63411] (4-71)
  IPR011249 Metalloenzyme, LuxS/M16 peptidase-like [SSF63411] (99-212)

Secondary structure (DSSP, 8-state):
-HHHHHH-HHHHHHHHHHHHHTTTSGGGS-TT--GGGGGG--HHHHHHHHHHHHHH--------SS--TTS--------------------STHHHHHTTTEEEEEEEEETTTTEEEEEEEE-GGGHHHHHHHHHHHHHHHHTT---HHHHHHHHHHHHHHHHHHHT-HHHHHHHHHHHHHHT----HHHHHHHHHH--HHHHHHHHHH----------PPP--

pLDDT: mean 76.05, std 18.3, range [23.91, 96.44]

Foldseek 3Di:
DVVVCVVPPQNVLVLVQQLVLQVVHPSNADPVGDPVCVVVDDPVVVVVVVVVCVVVDDDDDDDDDPDDPPPDPDDDDDDDDDDDDDDDADDAPLFVQCVVFFPGWGKDADPVVGDIDIGTHGDPVCVVVSVVSNVVSLVCLLVLVDDPVRLVVVLVVVLVVLVVLVVDSVSVVVVVVVCVVVVPDDDSVRVNVVSVVDDSVNSNVSSVPDDDRDDGDDDDPDPD

Organism: NCBI:txid1284355

Nearest PDB structures (foldseek):
  3d3y-assembly1_A  TM=8.258E-01  e=9.259E-08  Enterococcus faecalis V583
  3ih6-assembly1_E  TM=8.381E-01  e=4.107E-02  Bordetella pertussis
  3ivl-assembly1_B  TM=7.741E-01  e=3.647E-02  Bordetella parapertussis
  3ih6-assembly1_A  TM=7.921E-01  e=1.062E-01  Bordetella pertussis
  3ih6-assembly1_F  TM=7.923E-01  e=1.516E-01  Bordetella pertussis

Sequence (224 aa):
MLESIVNDKMRYAAERSIEEMCKNEPYRLHPLGERKDLPGIDPETLTASYQEWLQQASMDLYVVGDTTLEEEAVRGDKEVETVVERLNVNQGKLNMGLQSLAYYASSRYDGHKGIATIQSGIEIPNYEKAVKIIKQQLDEMKNGNITDLEMSQTKAMIRNLLREMQDSAFELIAYDFNRQLSGKERTAEELLAQVEQISKENVREAAEKFRLDTIYFLRDEKEE

Solvent-accessible surface area (backbone atoms only — not comparable to full-atom values): 14252 Å² total; per-residue (Å²): 109,75,68,58,37,65,72,33,61,67,57,36,44,52,52,52,37,45,27,64,66,28,63,90,47,77,81,29,59,56,94,85,62,57,79,86,56,55,86,74,65,48,74,66,61,53,50,51,53,50,56,55,47,64,76,69,57,85,83,85,89,87,86,83,71,102,67,63,95,87,74,74,82,86,75,80,90,77,90,85,83,85,84,86,83,80,86,80,62,74,84,56,82,75,37,72,81,39,62,90,61,29,86,42,53,36,61,50,75,44,84,91,82,70,48,74,51,77,50,69,47,61,54,78,91,44,46,69,60,52,55,49,50,53,51,49,52,52,49,32,38,46,70,47,68,66,55,70,64,60,52,53,53,48,46,52,52,54,47,50,54,56,49,54,34,72,76,29,72,67,48,45,51,57,50,51,52,51,29,64,75,68,72,49,91,68,53,68,67,56,48,48,56,49,55,72,65,62,48,65,64,59,52,15,63,54,42,65,72,63,72,94,83,75,88,73,82,86,72,80,81,77,85,125

Radius of gy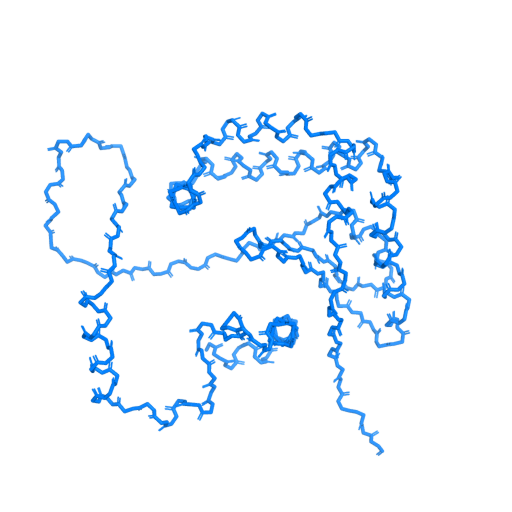ration: 21.7 Å; Cα contacts (8 Å, |Δi|>4): 143; chains: 1; bounding box: 47×58×54 Å